Protein AF-A0AAD0M3Y2-F1 (afdb_monomer)

Nearest PDB structures (foldseek):
  1ukf-assembly1_A  TM=8.387E-01  e=1.387E-11  Pseudomonas savastanoi pv. phaseolicola
  5vba-assembly2_B  TM=2.315E-01  e=1.868E-01  Tequatrovirus T4
  6hgc-assembly1_A  TM=4.584E-01  e=2.111E+00  Drosophila melanogaster
  5vba-assembly1_A  TM=2.134E-01  e=3.328E-01  Tequatrovirus T4
  5a3f-assembly1_C  TM=1.878E-01  e=1.119E+00  Homo sapiens

InterPro domains:
  IPR006473 Peptidase C58, YopT-type domain [PF03543] (132-188)
  IPR006473 Peptidase C58, YopT-type domain [TIGR01586] (46-205)
  IPR038765 Papain-like cysteine peptidase superfamily [SSF54001] (32-216)

Foldseek 3Di:
DDDDDDDDDDPPPPDPPDLDDDDDDPVVFKDFDWAALQVLLVVADDDRDQQLLLQLQLLLDVLPDPDDQNVSVVVCSDNVNSNVSVVVSVVLVVQPVVDDPPQPQVSSQVSNVVSVKHWDFWDKDFCVVCVPVRLLVQLVQQLPAQWKKWKWQQFPVRPIGIKIWGHHNQKIWIQGNHTGIIIDGSDSVTSSVVVVSVNVVVCVVTNRRMMIIITMDD

Radius of gyration: 18.14 Å; Cα contacts (8 Å, |Δi|>4): 360; chains: 1; bounding box: 45×57×50 Å

Organism: NCBI:txid629260

Structure (mmCIF, N/CA/C/O backbone):
data_AF-A0AAD0M3Y2-F1
#
_entry.id   AF-A0AAD0M3Y2-F1
#
loop_
_atom_site.group_PDB
_atom_site.id
_atom_site.type_symbol
_atom_site.label_atom_id
_atom_site.label_alt_id
_atom_site.label_comp_id
_atom_site.label_asym_id
_atom_site.label_entity_id
_atom_site.label_seq_id
_atom_site.pdbx_PDB_ins_code
_atom_site.Cartn_x
_atom_site.Cartn_y
_atom_site.Cartn_z
_atom_site.occupancy
_atom_site.B_iso_or_equiv
_atom_site.auth_seq_id
_atom_site.auth_comp_id
_atom_site.auth_asym_id
_atom_site.auth_atom_id
_atom_site.pdbx_PDB_model_num
ATOM 1 N N . MET A 1 1 ? 23.904 -41.763 -29.714 1.00 39.91 1 MET A N 1
ATOM 2 C CA . MET A 1 1 ? 22.996 -41.916 -28.557 1.00 39.91 1 MET A CA 1
ATOM 3 C C . MET A 1 1 ? 22.297 -40.585 -28.329 1.00 39.91 1 MET A C 1
ATOM 5 O O . MET A 1 1 ? 22.978 -39.604 -28.073 1.00 39.91 1 MET A O 1
ATOM 9 N N . ARG A 1 2 ? 20.976 -40.521 -28.539 1.00 32.25 2 ARG A N 1
ATOM 10 C CA . ARG A 1 2 ? 20.143 -39.341 -28.252 1.00 32.25 2 ARG A CA 1
ATOM 11 C C . ARG A 1 2 ? 19.604 -39.490 -26.832 1.00 32.25 2 ARG A C 1
ATOM 13 O O . ARG A 1 2 ? 18.966 -40.499 -26.553 1.00 32.25 2 ARG A O 1
ATOM 20 N N . VAL A 1 3 ? 19.863 -38.513 -25.970 1.00 35.19 3 VAL A N 1
ATOM 21 C CA . VAL A 1 3 ? 19.236 -38.418 -24.647 1.00 35.19 3 VAL A CA 1
ATOM 22 C C . VAL A 1 3 ? 18.136 -37.371 -24.757 1.00 35.19 3 VAL A C 1
ATOM 24 O O . VAL A 1 3 ? 18.405 -36.186 -24.939 1.00 35.19 3 VAL A O 1
ATOM 27 N N . SER A 1 4 ? 16.894 -37.842 -24.740 1.00 31.53 4 SER A N 1
ATOM 28 C CA . SER A 1 4 ? 15.698 -37.010 -24.685 1.00 31.53 4 SER A CA 1
ATOM 29 C C . SER A 1 4 ? 15.506 -36.535 -23.246 1.00 31.53 4 SER A C 1
ATOM 31 O O . SER A 1 4 ? 15.144 -37.333 -22.387 1.00 31.53 4 SER A O 1
ATOM 33 N N . ASN A 1 5 ? 15.739 -35.249 -22.976 1.00 34.16 5 ASN A N 1
ATOM 34 C CA . ASN A 1 5 ? 15.287 -34.621 -21.736 1.00 34.16 5 ASN A CA 1
ATOM 35 C C . ASN A 1 5 ? 13.813 -34.238 -21.903 1.00 34.16 5 ASN A C 1
ATOM 37 O O . ASN A 1 5 ? 13.480 -33.214 -22.495 1.00 34.16 5 ASN A O 1
ATOM 41 N N . THR A 1 6 ? 12.926 -35.090 -21.401 1.00 37.28 6 THR A N 1
ATOM 42 C CA . THR A 1 6 ? 11.523 -34.754 -21.149 1.00 37.28 6 THR A CA 1
ATOM 43 C C . THR A 1 6 ? 11.455 -33.680 -20.064 1.00 37.28 6 THR A C 1
ATOM 45 O O . THR A 1 6 ? 11.782 -33.936 -18.907 1.00 37.28 6 THR A O 1
ATOM 48 N N . LEU A 1 7 ? 11.039 -32.475 -20.457 1.00 34.59 7 LEU A N 1
ATOM 49 C CA . LEU A 1 7 ? 10.633 -31.401 -19.554 1.00 34.59 7 LEU A CA 1
ATOM 50 C C . LEU A 1 7 ? 9.433 -31.880 -18.726 1.00 34.59 7 LEU A C 1
ATOM 52 O O . LEU A 1 7 ? 8.399 -32.251 -19.279 1.00 34.59 7 LEU A O 1
ATOM 56 N N . GLN A 1 8 ? 9.585 -31.889 -17.403 1.00 34.34 8 GLN A N 1
ATOM 57 C CA . GLN A 1 8 ? 8.464 -32.039 -16.480 1.00 34.34 8 GLN A CA 1
ATOM 58 C C . GLN A 1 8 ? 7.567 -30.792 -16.576 1.00 34.34 8 GLN A C 1
ATOM 60 O O . GLN A 1 8 ? 8.096 -29.681 -16.678 1.00 34.34 8 GLN A O 1
ATOM 65 N N . PRO A 1 9 ? 6.232 -30.935 -16.556 1.00 34.00 9 PRO A N 1
ATOM 66 C CA . PRO A 1 9 ? 5.341 -29.786 -16.601 1.00 34.00 9 PRO A CA 1
ATOM 67 C C . PRO A 1 9 ? 5.447 -28.984 -15.299 1.00 34.00 9 PRO A C 1
ATOM 69 O O . PRO A 1 9 ? 5.443 -29.545 -14.202 1.00 34.00 9 PRO A O 1
ATOM 72 N N . ALA A 1 10 ? 5.540 -27.661 -15.437 1.00 33.19 10 ALA A N 1
ATOM 73 C CA . ALA A 1 10 ? 5.434 -26.728 -14.328 1.00 33.19 10 ALA A CA 1
ATOM 74 C C . ALA A 1 10 ? 4.049 -26.871 -13.685 1.00 33.19 10 ALA A C 1
ATOM 76 O O . ALA A 1 10 ? 3.026 -26.755 -14.358 1.00 33.19 10 ALA A O 1
ATOM 77 N N . VAL A 1 11 ? 4.020 -27.140 -12.382 1.00 31.92 11 VAL A N 1
ATOM 78 C CA . VAL A 1 11 ? 2.780 -27.154 -11.611 1.00 31.92 11 VAL A CA 1
ATOM 79 C C . VAL A 1 11 ? 2.357 -25.701 -11.394 1.00 31.92 11 VAL A C 1
ATOM 81 O O . VAL A 1 11 ? 2.892 -25.002 -10.534 1.00 31.92 11 VAL A O 1
ATOM 84 N N . GLU A 1 12 ? 1.416 -25.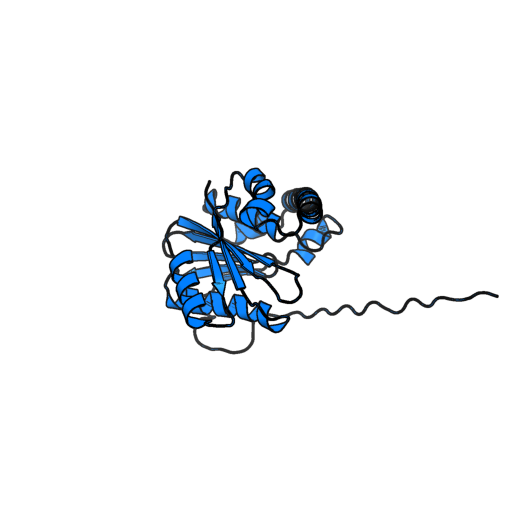224 -12.207 1.00 29.31 12 GLU A N 1
ATOM 85 C CA . GLU A 1 12 ? 0.688 -23.982 -11.950 1.00 29.31 12 GLU A CA 1
ATOM 86 C C . GLU A 1 12 ? -0.212 -24.179 -10.726 1.00 29.31 12 GLU A C 1
ATOM 88 O O . GLU A 1 12 ? -1.327 -24.691 -10.809 1.00 29.31 12 GLU A O 1
ATOM 93 N N . HIS A 1 13 ? 0.269 -23.765 -9.557 1.00 30.67 13 HIS A N 1
ATOM 94 C CA . HIS A 1 13 ? -0.577 -23.622 -8.378 1.00 30.67 13 HIS A CA 1
ATOM 95 C C . HIS A 1 13 ? -1.380 -22.320 -8.468 1.00 30.67 13 HIS A C 1
ATOM 97 O O . HIS A 1 13 ? -1.110 -21.344 -7.766 1.00 30.67 13 HIS A O 1
ATOM 103 N N . THR A 1 14 ? -2.405 -22.312 -9.318 1.00 32.72 14 THR A N 1
ATOM 104 C CA . THR A 1 14 ? -3.482 -21.322 -9.246 1.00 32.72 14 THR A CA 1
ATOM 105 C C . THR A 1 14 ? -4.320 -21.628 -8.007 1.00 32.72 14 THR A C 1
ATOM 107 O O . THR A 1 14 ? -5.258 -22.416 -8.050 1.00 32.72 14 THR A O 1
ATOM 110 N N . THR A 1 15 ? -3.974 -21.024 -6.871 1.00 32.97 15 THR A N 1
ATOM 111 C CA . THR A 1 15 ? -4.907 -20.895 -5.743 1.00 32.97 15 THR A CA 1
ATOM 112 C C . THR A 1 15 ? -5.546 -19.520 -5.821 1.00 32.97 15 THR A C 1
ATOM 114 O O . THR A 1 15 ? -4.991 -18.519 -5.369 1.00 32.97 15 THR A O 1
ATOM 117 N N . GLN A 1 16 ? -6.715 -19.490 -6.459 1.00 33.84 16 GLN A N 1
ATOM 118 C CA . GLN A 1 16 ? -7.698 -18.425 -6.328 1.00 33.84 16 GLN A CA 1
ATOM 119 C C . GLN A 1 16 ? -8.198 -18.471 -4.876 1.00 33.84 16 GLN A C 1
ATOM 121 O O . GLN A 1 16 ? -9.051 -19.282 -4.529 1.00 33.84 16 GLN A O 1
ATOM 126 N N . ALA A 1 17 ? -7.607 -17.664 -3.999 1.00 31.06 17 ALA A N 1
ATOM 127 C CA . ALA A 1 17 ? -8.225 -17.357 -2.719 1.00 31.06 17 ALA A CA 1
ATOM 128 C C . ALA A 1 17 ? -9.190 -16.200 -2.977 1.00 31.06 17 ALA A C 1
ATOM 130 O O . ALA A 1 17 ? -8.805 -15.035 -2.971 1.00 31.06 17 ALA A O 1
ATOM 131 N N . THR A 1 18 ? -10.440 -16.528 -3.292 1.00 34.62 18 THR A N 1
ATOM 132 C CA . THR A 1 18 ? -11.533 -15.578 -3.107 1.00 34.62 18 THR A CA 1
ATOM 133 C C . THR A 1 18 ? -11.582 -15.277 -1.612 1.00 34.62 18 THR A C 1
ATOM 135 O O . THR A 1 18 ? -11.723 -16.203 -0.813 1.00 34.62 18 THR A O 1
ATOM 138 N N . ILE A 1 19 ? -11.440 -14.009 -1.223 1.00 43.22 19 ILE A N 1
ATOM 139 C CA . ILE A 1 19 ? -11.813 -13.567 0.122 1.00 43.22 19 ILE A CA 1
ATOM 140 C C . ILE A 1 19 ? -13.323 -13.807 0.223 1.00 43.22 19 ILE A C 1
ATOM 142 O O . ILE A 1 19 ? -14.134 -13.060 -0.313 1.00 43.22 19 ILE A O 1
ATOM 146 N N . GLY A 1 20 ? -13.702 -14.957 0.772 1.00 36.16 20 GLY A N 1
ATOM 147 C CA . GLY A 1 20 ? -15.075 -15.436 0.714 1.00 36.16 20 GLY A CA 1
ATOM 148 C C . GLY A 1 20 ? -15.225 -16.781 1.400 1.00 36.16 20 GLY A C 1
ATOM 149 O O . GLY A 1 20 ? -15.320 -17.810 0.737 1.00 36.16 20 GLY A O 1
ATOM 150 N N . GLY A 1 21 ? -15.262 -16.774 2.732 1.00 32.72 21 GLY A N 1
ATOM 151 C CA . GLY A 1 21 ? -15.586 -17.974 3.495 1.00 32.72 21 GLY A CA 1
ATOM 152 C C . GLY A 1 21 ? -15.478 -17.807 5.005 1.00 32.72 21 GLY A C 1
ATOM 153 O O . GLY A 1 21 ? -14.469 -18.188 5.580 1.00 32.72 21 GLY A O 1
ATOM 154 N N . CYS A 1 22 ? -16.574 -17.333 5.609 1.00 29.50 22 CYS A N 1
ATOM 155 C CA . CYS A 1 22 ? -16.944 -17.445 7.030 1.00 29.50 22 CYS A CA 1
ATOM 156 C C . CYS A 1 22 ? -16.382 -16.408 8.026 1.00 29.50 22 CYS A C 1
ATOM 158 O O . CYS A 1 22 ? -15.459 -16.697 8.779 1.00 29.50 22 CYS A O 1
ATOM 160 N N . SER A 1 23 ? -17.079 -15.269 8.148 1.00 33.28 23 SER A N 1
ATOM 161 C CA . SER A 1 23 ? -17.668 -14.787 9.417 1.00 33.28 23 SER A CA 1
ATOM 162 C C . SER A 1 23 ? -18.681 -13.664 9.142 1.00 33.28 23 SER A C 1
ATOM 164 O O . SER A 1 23 ? -18.378 -12.644 8.534 1.00 33.28 23 SER A O 1
ATOM 166 N N . SER A 1 24 ? -19.936 -13.883 9.531 1.00 42.53 24 SER A N 1
ATOM 167 C CA . SER A 1 24 ? -21.007 -12.879 9.538 1.00 42.53 24 SER A CA 1
ATOM 168 C C . SER A 1 24 ? -20.702 -11.836 10.623 1.00 42.53 24 SER A C 1
ATOM 170 O O . SER A 1 24 ? -20.707 -12.207 11.790 1.00 42.53 24 SER A O 1
ATOM 172 N N . SER A 1 25 ? -20.409 -10.566 10.306 1.00 36.66 25 SER A N 1
ATOM 173 C CA . SER A 1 25 ? -21.437 -9.506 10.390 1.00 36.66 25 SER A CA 1
ATOM 174 C C . SER A 1 25 ? -21.086 -8.146 9.738 1.00 36.66 25 SER A C 1
ATOM 176 O O . SER A 1 25 ? -21.899 -7.226 9.812 1.00 36.66 25 SER A O 1
ATOM 178 N N . THR A 1 26 ? -19.954 -7.984 9.047 1.00 45.47 26 THR A N 1
ATOM 179 C CA . THR A 1 26 ? -19.510 -6.674 8.486 1.00 45.47 26 THR A CA 1
ATOM 180 C C . THR A 1 26 ? -19.146 -6.693 6.999 1.00 45.47 26 THR A C 1
ATOM 182 O O . THR A 1 26 ? -19.137 -5.634 6.363 1.00 45.47 26 THR A O 1
ATOM 185 N N . ALA A 1 27 ? -19.008 -7.876 6.391 1.00 45.22 27 ALA A N 1
ATOM 186 C CA . ALA A 1 27 ? -18.694 -8.052 4.967 1.00 45.22 27 ALA A CA 1
ATOM 187 C C . ALA A 1 27 ? -19.694 -7.387 3.989 1.00 45.22 27 ALA A C 1
ATOM 189 O O . ALA A 1 27 ? -19.358 -7.132 2.839 1.00 45.22 27 ALA A O 1
ATOM 190 N N . SER A 1 28 ? -20.912 -7.036 4.427 1.00 45.03 28 SER A N 1
ATOM 191 C CA . SER A 1 28 ? -21.911 -6.356 3.578 1.00 45.03 28 SER A CA 1
ATOM 192 C C . SER A 1 28 ? -21.640 -4.863 3.325 1.00 45.03 28 SER A C 1
ATOM 194 O O . SER A 1 28 ? -22.385 -4.232 2.575 1.00 45.03 28 SER A O 1
ATOM 196 N N . ARG A 1 29 ? -20.610 -4.269 3.950 1.00 59.03 29 ARG A N 1
ATOM 197 C CA . ARG A 1 29 ? -20.331 -2.818 3.878 1.00 59.03 29 ARG A CA 1
ATOM 198 C C . ARG A 1 29 ? -18.975 -2.453 3.277 1.00 59.03 29 ARG A C 1
ATOM 200 O O . ARG A 1 29 ? -18.703 -1.262 3.119 1.00 59.03 29 ARG A O 1
ATOM 207 N N . ILE A 1 30 ? -18.141 -3.435 2.944 1.00 76.12 30 ILE A N 1
ATOM 208 C CA . ILE A 1 30 ? -16.841 -3.196 2.316 1.00 76.12 30 ILE A CA 1
ATOM 209 C C . ILE A 1 30 ? -17.062 -3.111 0.810 1.00 76.12 30 ILE A C 1
ATOM 211 O O . ILE A 1 30 ? -17.517 -4.060 0.177 1.00 76.12 30 ILE A O 1
ATOM 215 N N . LYS A 1 31 ? -16.762 -1.949 0.229 1.00 81.62 31 LYS A N 1
ATOM 216 C CA . LYS A 1 31 ? -16.711 -1.817 -1.227 1.00 81.62 31 LYS A CA 1
ATOM 217 C C . LYS A 1 31 ? -15.335 -2.276 -1.689 1.00 81.62 31 LYS A C 1
ATOM 219 O O . LYS A 1 31 ? -14.355 -1.627 -1.336 1.00 81.62 31 LYS A O 1
ATOM 224 N N . GLU A 1 32 ? -15.283 -3.342 -2.476 1.00 91.00 32 GLU A N 1
ATOM 225 C CA . GLU A 1 32 ? -14.060 -3.861 -3.093 1.00 91.00 32 GLU A CA 1
ATOM 226 C C . GLU A 1 32 ? -14.086 -3.609 -4.603 1.00 91.00 32 GLU A C 1
ATOM 228 O O . GLU A 1 32 ? -15.072 -3.915 -5.276 1.00 91.00 32 GLU A O 1
ATOM 233 N N . ILE A 1 33 ? -13.001 -3.046 -5.135 1.00 95.19 33 ILE A N 1
ATOM 234 C CA . ILE A 1 33 ? -12.745 -2.942 -6.570 1.00 95.19 33 ILE A CA 1
ATOM 235 C C . ILE A 1 33 ? -11.510 -3.791 -6.888 1.00 95.19 33 ILE A C 1
ATOM 237 O O . ILE A 1 33 ? -10.405 -3.405 -6.495 1.00 95.19 33 ILE A O 1
ATOM 241 N N . PRO A 1 34 ? -11.668 -4.919 -7.604 1.00 96.19 34 PRO A N 1
ATOM 242 C CA . PRO A 1 34 ? -10.612 -5.913 -7.728 1.00 96.19 34 PRO A CA 1
ATOM 243 C C . PRO A 1 34 ? -9.443 -5.418 -8.580 1.00 96.19 34 PRO A C 1
ATOM 245 O O . PRO A 1 34 ? -9.634 -4.788 -9.622 1.00 96.19 34 PRO A O 1
ATOM 248 N N . PHE A 1 35 ? -8.224 -5.763 -8.189 1.00 96.44 35 PHE A N 1
ATOM 249 C CA . PHE A 1 35 ? -7.011 -5.546 -8.977 1.00 96.44 35 PHE A CA 1
ATOM 250 C C . PHE A 1 35 ? -5.963 -6.582 -8.577 1.00 96.44 35 PHE A C 1
ATOM 252 O O . PHE A 1 35 ? -5.721 -6.792 -7.394 1.00 96.44 35 PHE A O 1
ATOM 259 N N . LYS A 1 36 ? -5.321 -7.216 -9.561 1.00 96.75 36 LYS A N 1
ATOM 260 C CA . LYS A 1 36 ? -4.315 -8.254 -9.325 1.00 96.75 36 LYS A CA 1
ATOM 261 C C . LYS A 1 36 ? -3.065 -7.954 -10.134 1.00 96.75 36 LYS A C 1
ATOM 263 O O . LYS A 1 36 ? -3.017 -8.207 -11.334 1.00 96.75 36 LYS A O 1
ATOM 268 N N . GLN A 1 37 ? -2.040 -7.430 -9.463 1.00 96.94 37 GLN A N 1
ATOM 269 C CA . GLN A 1 37 ? -0.818 -6.925 -10.096 1.00 96.94 37 GLN A CA 1
ATOM 270 C C . GLN A 1 37 ? -0.167 -7.921 -11.058 1.00 96.94 37 GLN A C 1
ATOM 272 O O . GLN A 1 37 ? 0.315 -7.507 -12.103 1.00 96.94 37 GLN A O 1
ATOM 277 N N . ALA A 1 38 ? -0.172 -9.218 -10.738 1.00 95.88 38 ALA A N 1
ATOM 278 C CA . ALA A 1 38 ? 0.427 -10.235 -11.596 1.00 95.88 38 ALA A CA 1
ATOM 279 C C . ALA A 1 38 ? -0.276 -10.317 -12.960 1.00 95.88 38 ALA A C 1
ATOM 281 O O . ALA A 1 38 ? 0.389 -10.392 -13.989 1.00 95.88 38 ALA A O 1
ATOM 282 N N . ASP A 1 39 ? -1.609 -10.252 -12.964 1.00 96.25 39 ASP A N 1
ATOM 283 C CA . ASP A 1 39 ? -2.412 -10.339 -14.184 1.00 96.25 39 ASP A CA 1
ATOM 284 C C . ASP A 1 39 ? -2.281 -9.046 -15.003 1.00 96.25 39 ASP A C 1
ATOM 286 O O . ASP A 1 39 ? -2.181 -9.083 -16.228 1.00 96.25 39 ASP A O 1
ATOM 290 N N . GLU A 1 40 ? -2.230 -7.895 -14.328 1.00 96.88 40 GLU A N 1
ATOM 291 C CA . GLU A 1 40 ? -2.118 -6.597 -14.995 1.00 96.88 40 GLU A CA 1
ATOM 292 C C . GLU A 1 40 ? -0.716 -6.357 -15.574 1.00 96.88 40 GLU A C 1
ATOM 294 O O . GLU A 1 40 ? -0.586 -5.945 -16.726 1.00 96.88 40 GLU A O 1
ATOM 299 N N . LEU A 1 41 ? 0.347 -6.664 -14.825 1.00 96.31 41 LEU A N 1
ATOM 300 C CA . LEU A 1 41 ? 1.730 -6.477 -15.281 1.00 96.31 41 LEU A CA 1
ATOM 301 C C . LEU A 1 41 ? 2.104 -7.433 -16.422 1.00 96.31 41 LEU A C 1
ATOM 303 O O . LEU A 1 41 ? 2.840 -7.031 -17.325 1.00 96.31 41 LEU A O 1
ATOM 307 N N . ALA A 1 42 ? 1.522 -8.639 -16.465 1.00 95.06 42 ALA A N 1
ATOM 308 C CA . ALA A 1 42 ? 1.707 -9.586 -17.569 1.00 95.06 42 ALA A CA 1
ATOM 309 C C . ALA A 1 42 ? 1.274 -9.022 -18.940 1.00 95.06 42 ALA A C 1
ATOM 311 O O . ALA A 1 42 ? 1.674 -9.530 -19.986 1.00 95.06 42 ALA A O 1
ATOM 312 N N . ARG A 1 43 ? 0.476 -7.946 -18.964 1.00 93.94 43 ARG A N 1
ATOM 313 C CA . ARG A 1 43 ? 0.046 -7.262 -20.197 1.00 93.94 43 ARG A CA 1
ATOM 314 C C . ARG A 1 43 ? 1.135 -6.368 -20.802 1.00 93.94 43 ARG A C 1
ATOM 316 O O . ARG A 1 43 ? 0.993 -5.929 -21.950 1.00 93.94 43 ARG A O 1
ATOM 323 N N . VAL A 1 44 ? 2.178 -6.044 -20.035 1.00 94.75 44 VAL A N 1
ATOM 324 C CA . VAL A 1 44 ? 3.222 -5.077 -20.415 1.00 94.75 44 VAL A CA 1
ATOM 325 C C . VAL A 1 44 ? 4.653 -5.594 -20.242 1.00 94.75 44 VAL A C 1
ATOM 327 O O . VAL A 1 44 ? 5.571 -4.952 -20.741 1.00 94.75 44 VAL A O 1
ATOM 330 N N . GLY A 1 45 ? 4.865 -6.749 -19.604 1.00 88.06 45 GLY A N 1
ATOM 331 C CA . GLY A 1 45 ? 6.183 -7.378 -19.511 1.00 88.06 45 GLY A CA 1
ATOM 332 C C . GLY A 1 45 ? 6.212 -8.611 -18.606 1.00 88.06 45 GLY A C 1
ATOM 333 O O . GLY A 1 45 ? 5.177 -9.093 -18.157 1.00 88.06 45 GLY A O 1
ATOM 334 N N . ASP A 1 46 ? 7.418 -9.096 -18.306 1.00 86.62 46 ASP A N 1
ATOM 335 C CA . ASP A 1 46 ? 7.636 -10.326 -17.522 1.00 86.62 46 ASP A CA 1
ATOM 336 C C . ASP A 1 46 ? 7.597 -10.115 -15.998 1.00 86.62 46 ASP A C 1
ATOM 338 O O . ASP A 1 46 ? 7.809 -11.047 -15.214 1.00 86.62 46 ASP A O 1
ATOM 342 N N . GLN A 1 47 ? 7.354 -8.884 -15.546 1.00 87.12 47 GLN A N 1
ATOM 343 C CA . GLN A 1 47 ? 7.280 -8.591 -14.122 1.00 87.12 47 GLN A CA 1
ATOM 344 C C . GLN A 1 47 ? 6.020 -9.184 -13.501 1.00 87.12 47 GLN A C 1
ATOM 346 O O . GLN A 1 47 ? 4.908 -8.968 -13.966 1.00 87.12 47 GLN A O 1
ATOM 351 N N . ARG A 1 48 ? 6.207 -9.906 -12.393 1.00 84.44 48 ARG A N 1
ATOM 352 C CA . ARG A 1 48 ? 5.115 -10.585 -11.680 1.00 84.44 48 ARG A CA 1
ATOM 353 C C . ARG A 1 48 ? 4.622 -9.831 -10.446 1.00 84.44 48 ARG A C 1
ATOM 355 O O . ARG A 1 48 ? 3.562 -10.162 -9.927 1.00 84.44 48 ARG A O 1
ATOM 362 N N . ALA A 1 49 ? 5.384 -8.846 -9.967 1.00 92.88 49 ALA A N 1
ATOM 363 C CA . ALA A 1 49 ? 5.037 -8.047 -8.796 1.00 92.88 49 ALA A CA 1
ATOM 364 C C . ALA A 1 49 ? 5.743 -6.683 -8.809 1.00 92.88 49 ALA A C 1
ATOM 366 O O . ALA A 1 49 ? 6.929 -6.591 -9.134 1.00 92.88 49 ALA A O 1
ATOM 367 N N . ALA A 1 50 ? 5.011 -5.649 -8.398 1.00 97.25 50 ALA A N 1
ATOM 368 C CA . ALA A 1 50 ? 5.461 -4.269 -8.261 1.00 97.25 50 ALA A CA 1
ATOM 369 C C . ALA A 1 50 ? 4.806 -3.558 -7.063 1.00 97.25 50 ALA A C 1
ATOM 371 O O . ALA A 1 50 ? 4.420 -2.393 -7.159 1.00 97.25 50 ALA A O 1
ATOM 372 N N . CYS A 1 51 ? 4.639 -4.255 -5.932 1.00 97.75 51 CYS A N 1
ATOM 373 C CA . CYS A 1 51 ? 3.825 -3.775 -4.810 1.00 97.75 51 CYS A CA 1
ATOM 374 C C . CYS A 1 51 ? 4.243 -2.389 -4.285 1.00 97.75 51 CYS A C 1
ATOM 376 O O . CYS A 1 51 ? 3.384 -1.540 -4.059 1.00 97.75 51 CYS A O 1
ATOM 378 N N . VAL A 1 52 ? 5.544 -2.107 -4.175 1.00 98.19 52 VAL A N 1
ATOM 379 C CA . VAL A 1 52 ? 6.062 -0.803 -3.714 1.00 98.19 52 VAL A CA 1
ATOM 380 C C . VAL A 1 52 ? 5.735 0.325 -4.699 1.00 98.19 52 VAL A C 1
ATOM 382 O O . VAL A 1 52 ? 5.320 1.409 -4.300 1.00 98.19 52 VAL A O 1
ATOM 385 N N . VAL A 1 53 ? 5.880 0.081 -6.002 1.00 98.38 53 VAL A N 1
ATOM 386 C CA . VAL A 1 53 ? 5.616 1.099 -7.031 1.00 98.38 53 VAL A CA 1
ATOM 387 C C . VAL A 1 53 ? 4.114 1.330 -7.199 1.00 98.38 53 VAL A C 1
ATOM 389 O O . VAL A 1 53 ? 3.670 2.473 -7.272 1.00 98.38 53 VAL A O 1
ATOM 392 N N . LEU A 1 54 ? 3.317 0.258 -7.207 1.00 98.50 54 LEU A N 1
ATOM 393 C CA . LEU A 1 54 ? 1.860 0.335 -7.318 1.00 98.50 54 LEU A CA 1
ATOM 394 C C . LEU A 1 54 ? 1.231 1.038 -6.111 1.00 98.50 54 LEU A C 1
ATOM 396 O O . LEU A 1 54 ? 0.304 1.824 -6.288 1.00 98.50 54 LEU A O 1
ATOM 400 N N . THR A 1 55 ? 1.741 0.802 -4.899 1.00 98.44 55 THR A N 1
ATOM 401 C CA . THR A 1 55 ? 1.280 1.520 -3.699 1.00 98.44 55 THR A CA 1
ATOM 402 C C . THR A 1 55 ? 1.632 3.003 -3.746 1.00 98.44 55 THR A C 1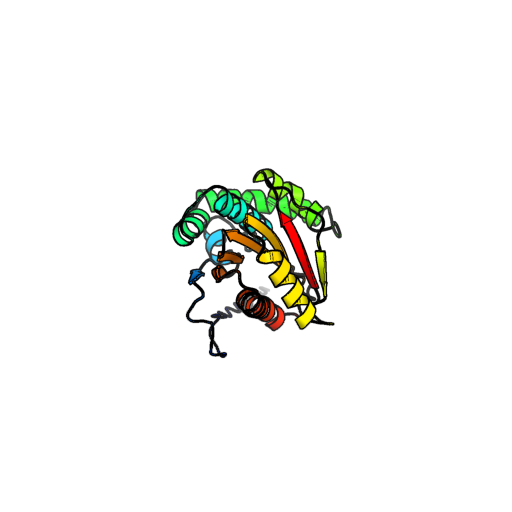
ATOM 404 O O . THR A 1 55 ? 0.773 3.825 -3.429 1.00 98.44 55 THR A O 1
ATOM 407 N N . ALA A 1 56 ? 2.836 3.370 -4.201 1.00 98.44 56 ALA A N 1
ATOM 40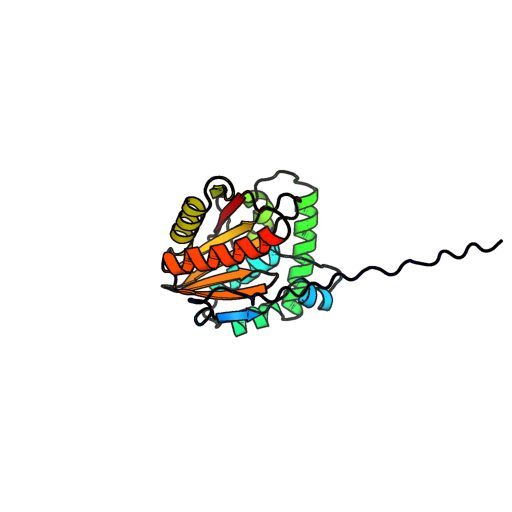8 C CA . ALA A 1 56 ? 3.216 4.771 -4.391 1.00 98.44 56 ALA A CA 1
ATOM 409 C C . ALA A 1 56 ? 2.334 5.473 -5.442 1.00 98.44 56 ALA A C 1
ATOM 411 O O . ALA A 1 56 ? 1.799 6.549 -5.176 1.00 98.44 56 ALA A O 1
ATOM 412 N N . ALA A 1 57 ? 2.114 4.834 -6.595 1.00 97.94 57 ALA A N 1
ATOM 413 C CA . ALA A 1 57 ? 1.251 5.348 -7.658 1.00 97.94 57 ALA A CA 1
ATOM 414 C C . ALA A 1 57 ? -0.207 5.518 -7.202 1.00 97.94 57 ALA A C 1
ATOM 416 O O . ALA A 1 57 ? -0.839 6.540 -7.474 1.00 97.94 57 ALA A O 1
ATOM 417 N N . TRP A 1 58 ? -0.744 4.539 -6.469 1.00 98.19 58 TRP A N 1
ATOM 418 C CA . TRP A 1 58 ? -2.095 4.633 -5.925 1.00 98.19 58 TRP A CA 1
ATOM 419 C C . TRP A 1 58 ? -2.215 5.748 -4.876 1.00 98.19 58 TRP A C 1
ATOM 421 O O . TRP A 1 58 ? -3.190 6.501 -4.900 1.00 98.19 58 TRP A O 1
ATOM 431 N N . LEU A 1 59 ? -1.219 5.898 -3.992 1.00 97.88 59 LEU A N 1
ATOM 432 C CA . LEU A 1 59 ? -1.191 6.957 -2.978 1.00 97.88 59 LEU A CA 1
ATOM 433 C C . LEU A 1 59 ? -1.153 8.353 -3.594 1.00 97.88 59 LEU A C 1
ATOM 435 O O . LEU A 1 59 ? -1.876 9.241 -3.148 1.00 97.88 59 LEU A O 1
ATOM 439 N N . ASP A 1 60 ? -0.341 8.551 -4.627 1.00 96.19 60 ASP A N 1
ATOM 440 C CA . ASP A 1 60 ? -0.335 9.800 -5.384 1.00 96.19 60 ASP A CA 1
ATOM 441 C C . ASP A 1 60 ? -1.724 10.095 -5.963 1.00 96.19 60 ASP A C 1
ATOM 443 O O . ASP A 1 60 ? -2.281 11.183 -5.790 1.00 96.19 60 ASP A O 1
ATOM 447 N N . ARG A 1 61 ? -2.355 9.075 -6.555 1.00 95.19 61 ARG A N 1
ATOM 448 C CA . ARG A 1 61 ? -3.668 9.215 -7.177 1.00 95.19 61 ARG A CA 1
ATOM 449 C C . ARG A 1 61 ? -4.772 9.555 -6.176 1.00 95.19 61 ARG A C 1
ATOM 451 O O . ARG A 1 61 ? -5.547 10.478 -6.423 1.00 95.19 61 ARG A O 1
ATOM 458 N N . VAL A 1 62 ? -4.879 8.804 -5.078 1.00 95.62 62 VAL A N 1
ATOM 459 C CA . VAL A 1 62 ? -5.959 8.970 -4.088 1.00 95.62 62 VAL A CA 1
ATOM 460 C C . VAL A 1 62 ? -5.869 10.312 -3.362 1.00 95.62 62 VAL A C 1
ATOM 462 O O . VAL A 1 62 ? -6.901 10.875 -3.008 1.00 95.62 62 VAL A O 1
ATOM 465 N N . ARG A 1 63 ? -4.657 10.860 -3.201 1.00 92.31 63 ARG A N 1
ATOM 466 C CA . ARG A 1 63 ? -4.430 12.150 -2.536 1.00 92.31 63 ARG A CA 1
ATOM 467 C C . ARG A 1 63 ? -4.729 13.350 -3.429 1.00 92.31 63 ARG A C 1
ATOM 469 O O . ARG A 1 63 ? -5.258 14.344 -2.939 1.00 92.31 63 ARG A O 1
ATOM 476 N N . HIS A 1 64 ? -4.394 13.278 -4.716 1.00 87.38 64 HIS A N 1
ATOM 477 C CA . HIS A 1 64 ? -4.513 14.422 -5.629 1.00 87.38 64 HIS A CA 1
ATOM 478 C C . HIS A 1 64 ? -5.821 14.453 -6.424 1.00 87.38 64 HIS A C 1
ATOM 480 O O . HIS A 1 64 ? -6.181 15.492 -6.981 1.00 87.38 64 HIS A O 1
ATOM 486 N N . HIS A 1 65 ? -6.556 13.340 -6.481 1.00 86.25 65 HIS A N 1
ATOM 487 C CA . HIS A 1 65 ? -7.773 13.248 -7.277 1.00 86.25 65 HIS A CA 1
ATOM 488 C C . HIS A 1 65 ? -8.945 12.709 -6.461 1.00 86.25 65 HIS A C 1
ATOM 490 O O . HIS A 1 65 ? -8.966 11.549 -6.050 1.00 86.25 65 HIS A O 1
ATOM 496 N N . SER A 1 66 ? -9.996 13.524 -6.335 1.00 82.00 66 SER A N 1
ATOM 497 C CA . SER A 1 66 ? -11.290 13.132 -5.758 1.00 82.00 66 SER A CA 1
ATOM 498 C C . SER A 1 66 ? -12.101 12.248 -6.718 1.00 82.00 66 SER A C 1
ATOM 500 O O . SER A 1 66 ? -13.230 12.562 -7.086 1.00 82.00 66 SER A O 1
ATOM 502 N N . GLN A 1 67 ? -11.500 11.153 -7.178 1.00 87.75 67 GLN A N 1
ATOM 503 C CA . GLN A 1 67 ? -12.121 10.174 -8.066 1.00 87.75 67 GLN A CA 1
ATOM 504 C C . GLN A 1 67 ? -12.743 9.016 -7.271 1.00 87.75 67 GLN A C 1
ATOM 5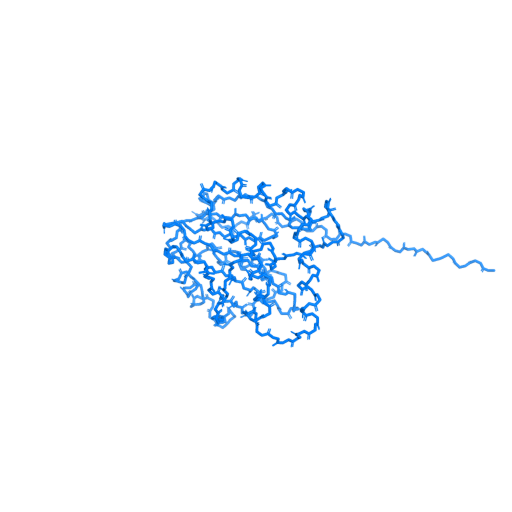06 O O . GLN A 1 67 ? -12.318 8.740 -6.147 1.00 87.75 67 GLN A O 1
ATOM 511 N N . PRO A 1 68 ? -13.751 8.315 -7.814 1.00 91.88 68 PRO A N 1
ATOM 512 C CA . PRO A 1 68 ? -14.213 7.057 -7.234 1.00 91.88 68 PRO A CA 1
ATOM 513 C C . PRO A 1 68 ? -13.134 5.962 -7.351 1.00 91.88 68 PRO A C 1
ATOM 515 O O . PRO A 1 68 ? -12.213 6.070 -8.163 1.00 91.88 68 PRO A O 1
ATOM 518 N N . ALA A 1 69 ? -13.264 4.903 -6.547 1.00 93.12 69 ALA A N 1
ATOM 519 C CA . ALA A 1 69 ? -12.323 3.778 -6.516 1.00 93.12 69 ALA A CA 1
ATOM 520 C C . ALA A 1 69 ? -12.198 3.093 -7.888 1.00 93.12 69 ALA A C 1
ATOM 522 O O . ALA A 1 69 ? -11.097 2.778 -8.321 1.00 93.12 69 ALA A O 1
ATOM 523 N N . GLU A 1 70 ? -13.309 2.964 -8.617 1.00 95.06 70 GLU A N 1
ATOM 524 C CA . GLU A 1 70 ? -13.359 2.448 -9.988 1.00 95.06 70 GLU A CA 1
ATOM 525 C C . GLU A 1 70 ? -12.416 3.210 -10.919 1.00 95.06 70 GLU A C 1
ATOM 527 O O . GLU A 1 70 ? -11.549 2.615 -11.544 1.00 95.06 70 GLU A O 1
ATOM 532 N N . ALA A 1 71 ? -12.518 4.540 -10.944 1.00 95.62 71 ALA A N 1
ATOM 533 C CA . ALA A 1 71 ? -11.695 5.370 -11.817 1.00 95.62 71 ALA A CA 1
ATOM 534 C C . ALA A 1 71 ? -10.209 5.345 -11.422 1.00 95.62 71 ALA A C 1
ATOM 536 O O . ALA A 1 71 ? -9.341 5.456 -12.290 1.00 95.62 71 ALA A O 1
ATOM 537 N N . ARG A 1 72 ? -9.898 5.187 -10.126 1.00 96.06 72 ARG A N 1
ATOM 538 C CA . ARG A 1 72 ? -8.516 4.965 -9.677 1.00 96.06 72 ARG A CA 1
ATOM 539 C C . ARG A 1 72 ? -7.986 3.628 -10.170 1.00 96.06 72 ARG A C 1
ATOM 541 O O . ARG A 1 72 ? -6.923 3.604 -10.778 1.00 96.06 72 ARG A O 1
ATOM 548 N N . ILE A 1 73 ? -8.716 2.541 -9.943 1.00 97.44 73 ILE A N 1
ATOM 549 C CA . ILE A 1 73 ? -8.290 1.209 -10.374 1.00 97.44 73 ILE A CA 1
ATOM 550 C C . ILE A 1 73 ? -8.197 1.125 -11.902 1.00 97.44 73 ILE A C 1
ATOM 552 O O . ILE A 1 73 ? -7.210 0.605 -12.411 1.00 97.44 73 ILE A O 1
ATOM 556 N N . ASP A 1 74 ? -9.133 1.705 -12.649 1.00 96.94 74 ASP A N 1
ATOM 557 C CA . ASP A 1 74 ? -9.060 1.746 -14.113 1.00 96.94 74 ASP A CA 1
ATOM 558 C C . ASP A 1 74 ? -7.821 2.504 -14.600 1.00 96.94 74 ASP A C 1
ATOM 560 O O . ASP A 1 74 ? -7.124 2.034 -15.500 1.00 96.94 74 ASP A O 1
ATOM 564 N N . HIS A 1 75 ? -7.465 3.613 -13.944 1.00 96.31 75 HIS A N 1
ATOM 565 C CA . HIS A 1 75 ? -6.207 4.305 -14.217 1.00 96.31 75 HIS A CA 1
ATOM 566 C C . HIS A 1 75 ? -4.980 3.420 -13.941 1.00 96.31 75 HIS A C 1
ATOM 568 O O . HIS A 1 75 ? -4.034 3.429 -14.729 1.00 96.31 75 HIS A O 1
ATOM 574 N N . MET A 1 76 ? -5.000 2.628 -12.865 1.00 97.12 76 MET A N 1
ATOM 575 C CA . MET A 1 76 ? -3.933 1.669 -12.547 1.00 97.12 76 MET A CA 1
ATOM 576 C C . MET A 1 76 ? -3.837 0.528 -13.576 1.00 97.12 76 MET A C 1
ATOM 578 O O . MET A 1 76 ? -2.757 -0.020 -13.769 1.00 97.12 76 MET A O 1
ATOM 582 N N . ARG A 1 77 ? -4.935 0.193 -14.270 1.00 97.31 77 ARG A N 1
ATOM 583 C CA . ARG A 1 77 ? -4.989 -0.806 -15.359 1.00 97.31 77 ARG A CA 1
ATOM 584 C C . ARG A 1 77 ? -4.603 -0.251 -16.729 1.00 97.31 77 ARG A C 1
ATOM 586 O O . ARG A 1 77 ? -4.489 -1.016 -17.694 1.00 97.31 77 ARG A O 1
ATOM 593 N N . HIS A 1 78 ? -4.476 1.069 -16.870 1.00 97.31 78 HIS A N 1
ATOM 594 C CA . HIS A 1 78 ? -4.103 1.669 -18.145 1.00 97.31 78 HIS A CA 1
ATOM 595 C C . HIS A 1 78 ? -2.703 1.215 -18.554 1.00 97.31 78 HIS A C 1
ATOM 597 O O . HIS A 1 78 ? -1.762 1.267 -17.766 1.00 97.31 78 HIS A O 1
ATOM 603 N N . ARG A 1 79 ? -2.554 0.830 -19.827 1.00 96.44 79 ARG A N 1
ATOM 604 C CA . ARG A 1 79 ? -1.295 0.301 -20.365 1.00 96.44 79 ARG A CA 1
ATOM 605 C C . ARG A 1 79 ? -0.106 1.232 -20.105 1.00 96.44 79 ARG A C 1
ATOM 607 O O . ARG A 1 79 ? 0.914 0.764 -19.624 1.00 96.44 79 ARG A O 1
ATOM 614 N N . ALA A 1 80 ? -0.265 2.532 -20.356 1.00 97.00 80 ALA A N 1
ATOM 615 C CA . ALA A 1 80 ? 0.795 3.514 -20.124 1.00 97.00 80 ALA A CA 1
ATOM 616 C C . ALA A 1 80 ? 1.199 3.608 -18.640 1.00 97.00 80 ALA A C 1
ATOM 618 O O . ALA A 1 80 ? 2.380 3.744 -18.334 1.00 97.00 80 ALA A O 1
ATOM 619 N N . THR A 1 81 ? 0.237 3.493 -17.716 1.00 96.44 81 THR A N 1
ATOM 620 C CA . THR A 1 81 ? 0.512 3.433 -16.273 1.00 96.44 81 THR A CA 1
ATOM 621 C C . THR A 1 81 ? 1.301 2.171 -15.933 1.00 96.44 81 THR A C 1
ATOM 623 O O . THR A 1 81 ? 2.308 2.243 -15.238 1.00 96.44 81 THR A O 1
ATOM 626 N N . LEU A 1 82 ? 0.880 1.019 -16.461 1.00 97.50 82 LEU A N 1
ATOM 627 C CA . LEU A 1 82 ? 1.537 -0.266 -16.224 1.00 97.50 82 LEU A CA 1
ATOM 628 C C . LEU A 1 82 ? 2.964 -0.307 -16.790 1.00 97.50 82 LEU A C 1
ATOM 630 O O . LEU A 1 82 ? 3.859 -0.818 -16.125 1.00 97.50 82 LEU A O 1
ATOM 634 N N . GLU A 1 83 ? 3.200 0.260 -17.976 1.00 96.94 83 GLU A N 1
ATOM 635 C CA . GLU A 1 83 ? 4.540 0.376 -18.573 1.00 96.94 83 GLU A CA 1
ATOM 636 C C . GLU A 1 83 ? 5.470 1.227 -17.690 1.00 96.94 83 GLU A C 1
ATOM 638 O O . GLU A 1 83 ? 6.588 0.805 -17.393 1.00 96.94 83 GLU A O 1
ATOM 643 N N . GLN A 1 84 ? 4.988 2.366 -17.176 1.00 96.44 84 GLN A N 1
ATOM 644 C CA . GLN A 1 84 ? 5.750 3.197 -16.233 1.00 96.44 84 GLN A CA 1
ATOM 645 C C . GLN A 1 84 ? 6.014 2.482 -14.903 1.00 96.44 84 GLN A C 1
ATOM 647 O O . GLN A 1 84 ? 7.108 2.583 -14.347 1.00 96.44 84 GLN A O 1
ATOM 652 N N . VAL A 1 85 ? 5.023 1.752 -14.381 1.00 97.19 85 VAL A N 1
ATOM 653 C CA . VAL A 1 85 ? 5.182 0.940 -13.169 1.00 97.19 85 VAL A CA 1
ATOM 654 C C . VAL A 1 85 ? 6.250 -0.129 -13.384 1.00 97.19 85 VAL A C 1
ATOM 656 O O . VAL A 1 85 ? 7.111 -0.289 -12.524 1.00 97.19 85 VAL A O 1
ATOM 659 N N . ALA A 1 86 ? 6.231 -0.827 -14.523 1.00 96.12 86 ALA A N 1
ATOM 660 C CA . ALA A 1 86 ? 7.202 -1.870 -14.834 1.00 96.12 86 ALA A CA 1
ATOM 661 C C . ALA A 1 86 ? 8.633 -1.313 -14.923 1.00 96.12 86 ALA A C 1
ATOM 663 O O . ALA A 1 86 ? 9.561 -1.874 -14.333 1.00 96.12 86 ALA A O 1
ATOM 664 N N . GLU A 1 87 ? 8.818 -0.171 -15.588 1.00 95.31 87 GLU A N 1
ATOM 665 C CA . GLU A 1 87 ? 10.112 0.514 -15.657 1.00 95.31 87 GLU A CA 1
ATOM 666 C C . GLU A 1 87 ? 10.621 0.900 -14.258 1.00 95.31 87 GLU A C 1
ATOM 668 O O . GLU A 1 87 ? 11.731 0.533 -13.859 1.00 95.31 87 GLU A O 1
ATOM 673 N N . ARG A 1 88 ? 9.783 1.572 -13.460 1.00 96.44 88 ARG A N 1
ATOM 674 C CA . ARG A 1 88 ? 10.133 1.991 -12.092 1.00 96.44 88 ARG A CA 1
ATOM 675 C C . ARG A 1 88 ? 10.393 0.808 -11.169 1.00 96.44 88 ARG A C 1
ATOM 677 O O . ARG A 1 88 ? 11.285 0.872 -10.326 1.00 96.44 88 ARG A O 1
ATOM 684 N N . GLN A 1 89 ? 9.667 -0.290 -11.343 1.00 96.44 89 GLN A N 1
ATOM 685 C CA . GLN A 1 89 ? 9.873 -1.504 -10.566 1.00 96.44 89 GLN A CA 1
ATOM 686 C C . GLN A 1 89 ? 11.228 -2.142 -10.874 1.00 96.44 89 GLN A C 1
ATOM 688 O O . GLN A 1 89 ? 11.873 -2.642 -9.955 1.00 96.44 89 GLN A O 1
ATOM 693 N N . GLN A 1 90 ? 11.718 -2.073 -12.116 1.00 94.50 90 GLN A N 1
ATOM 694 C CA . GLN A 1 90 ? 13.072 -2.535 -12.424 1.00 94.50 90 GLN A CA 1
ATOM 695 C C . GLN A 1 90 ? 14.123 -1.697 -11.680 1.00 94.50 90 GLN A C 1
ATOM 697 O O . GLN A 1 90 ? 15.052 -2.250 -11.087 1.00 94.50 90 GLN A O 1
ATOM 702 N N . THR A 1 91 ? 13.947 -0.373 -11.657 1.00 95.00 91 THR A N 1
ATOM 703 C CA . THR A 1 91 ? 14.807 0.547 -10.897 1.00 95.00 91 THR A CA 1
ATOM 704 C C . THR A 1 91 ? 14.766 0.248 -9.399 1.00 95.00 91 THR A C 1
ATOM 706 O O . THR A 1 91 ? 15.820 0.124 -8.772 1.00 95.00 91 THR A O 1
ATOM 709 N N . TYR A 1 92 ? 13.572 0.050 -8.834 1.00 96.25 92 TYR A N 1
ATOM 710 C CA . TYR A 1 92 ? 13.396 -0.338 -7.435 1.00 96.25 92 TYR A CA 1
ATOM 711 C C . TYR A 1 92 ? 14.107 -1.660 -7.114 1.00 96.25 92 TYR A C 1
ATOM 713 O O . TYR A 1 92 ? 14.869 -1.726 -6.154 1.00 96.25 92 TYR A O 1
ATOM 721 N N . ARG A 1 93 ? 13.934 -2.702 -7.938 1.00 94.62 93 ARG A N 1
ATOM 722 C CA . ARG A 1 93 ? 14.572 -4.011 -7.713 1.00 94.62 93 ARG A CA 1
ATOM 723 C C . ARG A 1 93 ? 16.091 -3.935 -7.772 1.00 94.62 93 ARG A C 1
ATOM 725 O O . ARG A 1 93 ? 16.764 -4.537 -6.939 1.00 94.62 93 ARG A O 1
ATOM 732 N N . ASN A 1 94 ? 16.638 -3.159 -8.706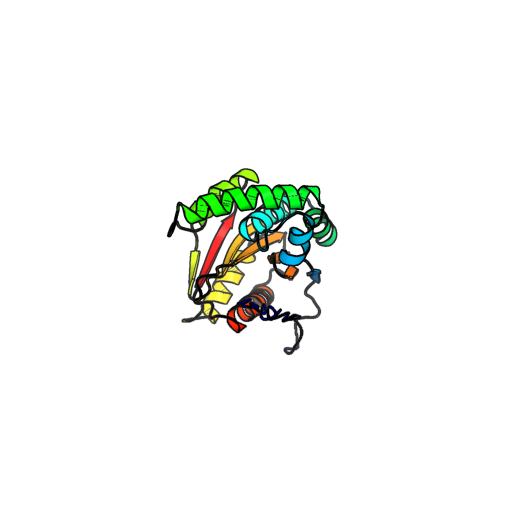 1.00 94.38 94 ASN A N 1
ATOM 733 C CA . ASN A 1 94 ? 18.076 -2.911 -8.760 1.00 94.38 94 ASN A CA 1
ATOM 734 C C . ASN A 1 94 ? 18.563 -2.186 -7.494 1.00 94.38 94 ASN A C 1
ATOM 736 O O . ASN A 1 94 ? 19.627 -2.513 -6.971 1.00 94.38 94 ASN A O 1
ATOM 740 N N . HIS A 1 95 ? 17.796 -1.222 -6.978 1.00 95.00 95 HIS A N 1
ATOM 741 C CA . HIS A 1 95 ? 18.126 -0.539 -5.729 1.00 95.00 95 HIS A CA 1
ATOM 742 C C . HIS A 1 95 ? 18.086 -1.496 -4.526 1.00 95.00 95 HIS A C 1
ATOM 744 O O . HIS A 1 95 ? 19.040 -1.536 -3.753 1.00 95.00 95 HIS A O 1
ATOM 750 N N . GLU A 1 96 ? 17.039 -2.311 -4.414 1.00 95.12 96 GLU A N 1
ATOM 751 C CA . GLU A 1 96 ? 16.831 -3.278 -3.331 1.00 95.12 96 GLU A CA 1
ATOM 752 C C . GLU A 1 96 ? 17.944 -4.325 -3.242 1.00 95.12 96 GLU A C 1
ATOM 754 O O . GLU A 1 96 ? 18.502 -4.539 -2.167 1.00 95.12 96 GLU A O 1
ATOM 759 N N . ILE A 1 97 ? 18.341 -4.915 -4.373 1.00 94.38 97 ILE A N 1
ATOM 760 C CA . ILE A 1 97 ? 19.414 -5.923 -4.419 1.00 94.38 97 ILE A CA 1
ATOM 761 C C . ILE A 1 97 ? 20.751 -5.350 -3.921 1.00 94.38 97 ILE A C 1
ATOM 763 O O . ILE A 1 97 ? 21.532 -6.059 -3.288 1.00 94.38 97 ILE A O 1
ATOM 767 N N . ASN A 1 98 ? 21.008 -4.066 -4.177 1.00 93.88 98 ASN A N 1
ATOM 768 C CA . ASN A 1 98 ? 22.246 -3.397 -3.777 1.00 93.88 98 ASN A CA 1
ATOM 769 C C . ASN A 1 98 ? 22.203 -2.812 -2.356 1.00 93.88 98 ASN A C 1
ATOM 771 O O . ASN A 1 98 ? 23.231 -2.351 -1.864 1.00 93.88 98 ASN A O 1
ATOM 775 N N . ASN A 1 99 ? 21.042 -2.814 -1.695 1.00 94.00 99 ASN A N 1
ATOM 776 C CA . ASN A 1 99 ? 20.846 -2.219 -0.370 1.00 94.00 99 ASN A CA 1
ATOM 777 C C . ASN A 1 99 ? 20.148 -3.208 0.583 1.00 94.00 99 ASN A C 1
ATOM 779 O O . ASN A 1 99 ? 19.076 -2.915 1.124 1.00 94.00 99 ASN A O 1
ATOM 783 N N . PRO A 1 100 ? 20.728 -4.406 0.800 1.00 88.69 100 PRO A N 1
ATOM 784 C CA . PRO A 1 100 ? 20.140 -5.376 1.709 1.00 88.69 100 PRO A CA 1
ATOM 785 C C . PRO A 1 100 ? 20.145 -4.823 3.140 1.00 88.69 100 PRO A C 1
ATOM 787 O O . PRO A 1 100 ? 21.139 -4.256 3.590 1.00 88.69 100 PRO A O 1
ATOM 790 N N . ARG A 1 101 ? 19.061 -5.072 3.888 1.00 88.75 101 ARG A N 1
ATOM 791 C CA . ARG A 1 101 ? 18.867 -4.655 5.298 1.00 88.75 101 ARG A CA 1
ATOM 792 C C . ARG A 1 101 ? 18.658 -3.154 5.518 1.00 88.75 101 ARG A C 1
ATOM 794 O O . ARG A 1 101 ? 18.645 -2.708 6.663 1.00 88.75 101 ARG A O 1
ATOM 801 N N . THR A 1 102 ? 18.479 -2.380 4.457 1.00 94.81 102 THR A N 1
ATOM 802 C CA . THR A 1 102 ? 18.077 -0.981 4.582 1.00 94.81 102 THR A CA 1
ATOM 803 C C . THR A 1 102 ? 16.643 -0.895 5.125 1.00 94.81 102 THR A C 1
ATOM 805 O O . THR A 1 102 ? 15.775 -1.612 4.623 1.00 94.81 102 THR A O 1
ATOM 808 N N . PRO A 1 103 ? 16.369 -0.035 6.127 1.00 96.69 103 PRO A N 1
ATOM 809 C CA . PRO A 1 103 ? 15.010 0.211 6.612 1.00 96.69 103 PRO A CA 1
ATOM 810 C C . PRO A 1 103 ? 14.049 0.586 5.479 1.00 96.69 103 PRO A C 1
ATOM 812 O O . PRO A 1 103 ? 14.444 1.294 4.547 1.00 96.69 103 PRO A O 1
ATOM 815 N N . TYR A 1 104 ? 12.790 0.141 5.548 1.00 97.62 104 TYR A N 1
ATOM 816 C CA . TYR A 1 104 ? 11.834 0.300 4.444 1.00 97.62 104 TYR A CA 1
ATOM 817 C C . TYR A 1 104 ? 11.592 1.759 4.058 1.00 97.62 104 TYR A C 1
ATOM 819 O O . TYR A 1 104 ? 11.469 2.061 2.875 1.00 97.62 104 TYR A O 1
ATOM 827 N N . GLU A 1 105 ? 11.582 2.688 5.014 1.00 96.50 105 GLU A N 1
ATOM 828 C CA . GLU A 1 105 ? 11.401 4.113 4.734 1.00 96.50 105 GLU A CA 1
ATOM 829 C C . GLU A 1 105 ? 12.545 4.701 3.906 1.00 96.50 105 GLU A C 1
ATOM 831 O O . GLU A 1 105 ? 12.319 5.614 3.114 1.00 96.50 105 GLU A O 1
ATOM 836 N N . ILE A 1 106 ? 13.756 4.153 4.038 1.00 97.50 106 ILE A N 1
ATOM 837 C CA . ILE A 1 106 ? 14.920 4.544 3.241 1.00 97.50 106 ILE A CA 1
ATOM 838 C C . ILE A 1 106 ? 14.897 3.797 1.906 1.00 97.50 106 ILE A C 1
ATOM 840 O O . ILE A 1 106 ? 15.068 4.419 0.859 1.00 97.50 106 ILE A O 1
ATOM 844 N N . LEU A 1 107 ? 14.632 2.489 1.937 1.00 97.81 107 LEU A N 1
ATOM 845 C CA . LEU A 1 107 ? 14.616 1.617 0.763 1.00 97.81 107 LEU A CA 1
ATOM 846 C C . LEU A 1 107 ? 13.550 2.041 -0.261 1.00 97.81 107 LEU A C 1
ATOM 848 O O . LEU A 1 107 ? 13.800 2.046 -1.463 1.00 97.81 107 LEU A O 1
ATOM 852 N N . PHE A 1 108 ? 12.360 2.420 0.204 1.00 98.00 108 PHE A N 1
ATOM 853 C CA . PHE A 1 108 ? 11.246 2.824 -0.658 1.00 98.00 108 PHE A CA 1
ATOM 854 C C . PHE A 1 108 ? 11.323 4.308 -1.052 1.00 98.00 108 PHE A C 1
ATOM 856 O O . PHE A 1 108 ? 10.676 4.726 -2.012 1.00 98.00 108 PHE A O 1
ATOM 863 N N . SER A 1 109 ? 12.118 5.120 -0.344 1.00 97.50 109 SER A N 1
ATOM 864 C CA . SER A 1 109 ? 12.190 6.576 -0.536 1.00 97.50 109 SER A CA 1
ATOM 865 C C . SER A 1 109 ? 12.454 7.021 -1.981 1.00 97.50 109 SER A C 1
ATOM 867 O O . SER A 1 109 ? 11.801 7.972 -2.415 1.00 97.50 109 SER A O 1
ATOM 869 N N . PRO A 1 110 ? 13.368 6.405 -2.763 1.00 97.56 110 PRO A N 1
ATOM 870 C CA . PRO A 1 110 ? 13.544 6.772 -4.169 1.00 97.56 110 PRO A CA 1
ATOM 871 C C . PRO A 1 110 ? 12.244 6.636 -4.974 1.00 97.56 110 PRO A C 1
ATOM 873 O O . PRO A 1 110 ? 11.797 7.617 -5.558 1.00 97.56 110 PRO A O 1
ATOM 876 N N . THR A 1 111 ? 11.580 5.478 -4.894 1.00 98.00 111 THR A N 1
ATOM 877 C CA . THR A 1 111 ? 10.313 5.215 -5.592 1.00 98.00 111 THR A CA 1
ATOM 878 C C . THR A 1 111 ? 9.230 6.217 -5.204 1.00 98.00 111 THR A C 1
ATOM 880 O O . THR A 1 111 ? 8.530 6.739 -6.064 1.00 98.00 111 THR A O 1
ATOM 883 N N . PHE A 1 112 ? 9.087 6.514 -3.911 1.00 98.00 112 PHE A N 1
ATOM 884 C CA . PHE A 1 112 ? 8.055 7.436 -3.428 1.00 98.00 112 PHE A CA 1
ATOM 885 C C . PHE A 1 112 ? 8.329 8.885 -3.849 1.00 98.00 112 PHE A C 1
ATOM 887 O O . PHE A 1 112 ? 7.392 9.612 -4.185 1.00 98.00 112 PHE A O 1
ATOM 894 N N . ARG A 1 113 ? 9.599 9.301 -3.923 1.00 97.31 113 ARG A N 1
ATOM 895 C CA . ARG A 1 113 ? 9.973 10.634 -4.420 1.00 97.31 113 ARG A CA 1
ATOM 896 C C . ARG A 1 113 ? 9.588 10.848 -5.880 1.00 97.31 113 ARG A C 1
ATOM 898 O O . ARG A 1 113 ? 9.177 11.956 -6.215 1.00 97.31 113 ARG A O 1
ATOM 905 N N . ASP A 1 114 ? 9.618 9.805 -6.708 1.00 95.81 114 ASP A N 1
ATOM 906 C CA . ASP A 1 114 ? 9.171 9.883 -8.107 1.00 95.81 114 ASP A CA 1
ATOM 907 C C . ASP A 1 114 ? 7.656 10.136 -8.252 1.00 95.81 114 ASP A C 1
ATOM 909 O O . ASP A 1 114 ? 7.167 10.374 -9.360 1.00 95.81 114 ASP A O 1
ATOM 913 N N . TYR A 1 115 ? 6.913 10.059 -7.146 1.00 95.81 115 TYR A N 1
ATOM 914 C CA . TYR A 1 115 ? 5.493 10.395 -7.023 1.00 95.81 115 TYR A CA 1
ATOM 915 C C . TYR A 1 115 ? 5.263 11.620 -6.121 1.00 95.81 115 TYR A C 1
ATOM 917 O O . TYR A 1 115 ? 4.157 11.854 -5.651 1.00 95.81 115 TYR A O 1
ATOM 925 N N . SER A 1 116 ? 6.303 12.417 -5.846 1.00 95.88 116 SER A N 1
ATOM 926 C CA . SER A 1 116 ? 6.236 13.557 -4.914 1.00 95.88 116 SER A CA 1
ATOM 927 C C . SER A 1 116 ? 5.760 13.171 -3.504 1.00 95.88 116 SER A C 1
ATOM 929 O O . SER A 1 116 ? 5.132 13.968 -2.808 1.00 95.88 116 SER A O 1
ATOM 931 N N . LEU A 1 117 ? 6.064 11.944 -3.071 1.00 97.12 117 LEU A N 1
ATOM 932 C CA . LEU A 1 117 ? 5.747 11.426 -1.743 1.00 97.12 117 LEU A CA 1
ATOM 933 C C . LEU A 1 117 ? 7.016 11.289 -0.894 1.00 97.12 117 LEU A C 1
ATOM 935 O O . LEU A 1 117 ? 8.109 10.996 -1.385 1.00 97.12 117 LEU A O 1
ATOM 939 N N . ARG A 1 118 ? 6.865 11.475 0.416 1.00 97.75 118 ARG A N 1
ATOM 940 C CA . ARG A 1 118 ? 7.925 11.336 1.419 1.00 97.75 118 ARG A CA 1
ATOM 941 C C . ARG A 1 118 ? 7.485 10.366 2.503 1.00 97.75 118 ARG A C 1
ATOM 943 O O . ARG A 1 118 ? 6.439 10.564 3.119 1.00 97.75 118 ARG A O 1
ATOM 950 N N . LEU A 1 119 ? 8.305 9.352 2.750 1.00 97.94 119 LEU A N 1
ATOM 951 C CA . LEU A 1 119 ? 8.115 8.405 3.844 1.00 97.94 119 LEU A CA 1
ATOM 952 C C . LEU A 1 119 ? 8.768 8.931 5.122 1.00 97.94 119 LEU A C 1
ATOM 954 O O . LEU A 1 119 ? 9.804 9.594 5.079 1.00 97.94 119 LEU A O 1
ATOM 958 N N . SER A 1 120 ? 8.137 8.647 6.255 1.00 97.12 120 SER A N 1
ATOM 959 C CA . SER A 1 120 ? 8.689 8.873 7.594 1.00 97.12 120 SER A CA 1
ATOM 960 C C . SER A 1 120 ? 9.085 7.542 8.234 1.00 97.12 120 SER A C 1
ATOM 962 O O . SER A 1 120 ? 8.666 6.486 7.762 1.00 97.12 120 SER A O 1
ATOM 964 N N . ASN A 1 121 ? 9.859 7.609 9.321 1.00 96.19 121 ASN A N 1
ATOM 965 C CA . ASN A 1 121 ? 10.301 6.434 10.075 1.00 96.19 121 ASN A CA 1
ATOM 966 C C . ASN A 1 121 ? 9.140 5.485 10.385 1.00 96.19 121 ASN A C 1
ATOM 968 O O . ASN A 1 121 ? 8.068 5.923 10.821 1.00 96.19 121 ASN A O 1
ATOM 972 N N . ALA A 1 122 ? 9.385 4.193 10.178 1.00 95.56 122 ALA A N 1
ATOM 973 C CA . ALA A 1 122 ? 8.396 3.163 10.425 1.00 95.56 122 ALA A CA 1
ATOM 974 C C . ALA A 1 122 ? 8.077 3.031 11.921 1.00 95.56 122 ALA A C 1
ATOM 976 O O . ALA A 1 122 ? 8.964 3.059 12.778 1.00 95.56 122 ALA A O 1
ATOM 977 N N . ARG A 1 123 ? 6.798 2.813 12.234 1.00 96.94 123 ARG A N 1
ATOM 978 C CA . ARG A 1 123 ? 6.374 2.197 13.493 1.00 96.94 123 ARG A CA 1
ATOM 979 C C . ARG A 1 123 ? 6.257 0.695 13.265 1.00 96.94 123 ARG A C 1
ATOM 981 O O . ARG A 1 123 ? 5.487 0.277 12.406 1.00 96.94 123 ARG A O 1
ATOM 988 N N . ILE A 1 124 ? 6.994 -0.093 14.037 1.00 97.38 124 ILE A N 1
ATOM 989 C CA . ILE A 1 124 ? 6.964 -1.557 13.964 1.00 97.38 124 ILE A CA 1
ATOM 990 C C . ILE A 1 124 ? 5.959 -2.067 14.994 1.00 97.38 124 ILE A C 1
ATOM 992 O O . ILE A 1 124 ? 6.004 -1.655 16.153 1.00 97.38 124 ILE A O 1
ATOM 996 N N . LEU A 1 125 ? 5.045 -2.928 14.559 1.00 97.19 125 LEU A N 1
ATOM 997 C CA . LEU A 1 125 ? 4.060 -3.590 15.405 1.00 97.19 125 LEU A CA 1
ATOM 998 C C . LEU A 1 125 ? 4.316 -5.094 15.391 1.00 97.19 125 LEU A C 1
ATOM 1000 O O . LEU A 1 125 ? 4.355 -5.687 14.314 1.00 97.19 125 LEU A O 1
ATOM 1004 N N . ASP A 1 126 ? 4.468 -5.684 16.573 1.00 95.56 126 ASP A N 1
ATOM 1005 C CA . ASP A 1 126 ? 4.530 -7.135 16.759 1.00 95.56 126 ASP A CA 1
ATOM 1006 C C . ASP A 1 126 ? 3.110 -7.706 16.700 1.00 95.56 126 ASP A C 1
ATOM 1008 O O . ASP A 1 126 ? 2.250 -7.318 17.487 1.00 95.56 126 ASP A O 1
ATOM 1012 N N . ILE A 1 127 ? 2.863 -8.594 15.739 1.00 95.06 127 ILE A N 1
ATOM 1013 C CA . ILE A 1 127 ? 1.551 -9.212 15.523 1.00 95.06 127 ILE A CA 1
ATOM 1014 C C . ILE A 1 127 ? 1.419 -10.530 16.294 1.00 95.06 127 ILE A C 1
ATOM 1016 O O . ILE A 1 127 ? 0.313 -10.901 16.676 1.00 95.06 127 ILE A O 1
ATOM 1020 N N . MET A 1 128 ? 2.518 -11.255 16.523 1.00 91.19 128 MET A N 1
ATOM 1021 C CA . MET A 1 128 ? 2.465 -12.592 17.129 1.00 91.19 128 MET A CA 1
ATOM 1022 C C . MET A 1 128 ? 2.341 -12.547 18.646 1.00 91.19 128 MET A C 1
ATOM 1024 O O . MET A 1 128 ? 1.689 -13.418 19.221 1.00 91.19 128 MET A O 1
ATOM 1028 N N . SER A 1 129 ? 2.990 -11.577 19.293 1.00 92.31 129 SER A N 1
ATOM 1029 C CA . SER A 1 129 ? 2.983 -11.491 20.755 1.00 92.31 129 SER A CA 1
ATOM 1030 C C . SER A 1 129 ? 1.685 -10.893 21.299 1.00 92.31 129 SER A C 1
ATOM 1032 O O . SER A 1 129 ? 1.242 -11.301 22.371 1.00 92.31 129 SER A O 1
ATOM 1034 N N . ASP A 1 130 ? 1.083 -9.936 20.582 1.00 91.62 130 ASP A N 1
ATOM 1035 C CA . ASP A 1 130 ? -0.132 -9.229 21.011 1.00 91.62 130 ASP A CA 1
ATOM 1036 C C . ASP A 1 130 ? -0.920 -8.667 19.806 1.00 91.62 130 ASP A C 1
ATOM 1038 O O . ASP A 1 130 ? -0.870 -7.477 19.479 1.00 91.62 130 ASP A O 1
ATOM 1042 N N . GLU A 1 131 ? -1.655 -9.545 19.111 1.00 94.69 131 GLU A N 1
ATOM 1043 C CA . GLU A 1 131 ? -2.468 -9.174 17.940 1.00 94.69 131 GLU A CA 1
ATOM 1044 C C . GLU A 1 131 ? -3.522 -8.105 18.282 1.00 94.69 131 GLU A C 1
ATOM 1046 O O . GLU A 1 131 ? -3.791 -7.215 17.472 1.00 94.69 131 GLU A O 1
ATOM 1051 N N . GLU A 1 132 ? -4.121 -8.159 19.476 1.00 95.19 132 GLU A N 1
ATOM 1052 C CA . GLU A 1 132 ? -5.171 -7.224 19.892 1.00 95.19 132 GLU A CA 1
ATOM 1053 C C . GLU A 1 132 ? -4.614 -5.803 20.047 1.00 95.19 132 GLU A C 1
ATOM 1055 O O . GLU A 1 132 ? -5.139 -4.861 19.438 1.00 95.19 132 GLU A O 1
ATOM 1060 N N . GLN A 1 133 ? -3.498 -5.645 20.767 1.00 96.38 133 GLN A N 1
ATOM 1061 C CA . GLN A 1 133 ? -2.811 -4.359 20.883 1.00 96.38 133 GLN A CA 1
ATOM 1062 C C . GLN A 1 133 ? -2.325 -3.848 19.521 1.00 96.38 133 GLN A C 1
ATOM 1064 O O . GLN A 1 133 ? -2.412 -2.642 19.238 1.00 96.38 133 GLN A O 1
ATOM 1069 N N . ALA A 1 134 ? -1.827 -4.740 18.661 1.00 97.00 134 ALA A N 1
ATOM 1070 C CA . ALA A 1 134 ? -1.390 -4.375 17.322 1.00 97.00 134 ALA A CA 1
ATOM 1071 C C . ALA A 1 134 ? -2.552 -3.854 16.466 1.00 97.00 134 ALA A C 1
ATOM 1073 O O . ALA A 1 134 ? -2.422 -2.789 15.856 1.00 97.00 134 ALA A O 1
ATOM 1074 N N . MET A 1 135 ? -3.705 -4.534 16.458 1.00 97.62 135 MET A N 1
ATOM 1075 C CA . MET A 1 135 ? -4.876 -4.090 15.694 1.00 97.62 135 MET A CA 1
ATOM 1076 C C . MET A 1 135 ? -5.410 -2.757 16.214 1.00 97.62 135 MET A C 1
ATOM 1078 O O . MET A 1 135 ? -5.664 -1.855 15.412 1.00 97.62 135 MET A O 1
ATOM 1082 N N . GLY A 1 136 ? -5.473 -2.573 17.536 1.00 97.56 136 GLY A N 1
ATOM 1083 C CA . GLY A 1 136 ? -5.836 -1.284 18.130 1.00 97.56 136 GLY A CA 1
ATOM 1084 C C . GLY A 1 136 ? -4.866 -0.162 17.744 1.00 97.56 136 GLY A C 1
ATOM 1085 O O . GLY A 1 136 ? -5.274 0.968 17.456 1.00 97.56 136 GLY A O 1
ATOM 1086 N N . SER A 1 137 ? -3.568 -0.463 17.659 1.00 97.25 137 SER A N 1
ATOM 1087 C CA . SER A 1 137 ? -2.542 0.492 17.218 1.00 97.25 137 SER A CA 1
ATOM 1088 C C . SER A 1 137 ? -2.671 0.846 15.734 1.00 97.25 137 SER A C 1
ATOM 1090 O O . SER A 1 137 ? -2.549 2.024 15.375 1.00 97.25 137 SER A O 1
ATOM 1092 N N . ILE A 1 138 ? -2.958 -0.139 14.876 1.00 97.69 138 ILE A N 1
ATOM 1093 C CA . ILE A 1 138 ? -3.261 0.070 13.454 1.00 97.69 138 ILE A CA 1
ATOM 1094 C C . ILE A 1 138 ? -4.487 0.967 13.327 1.00 97.69 138 ILE A C 1
ATOM 1096 O O . ILE A 1 138 ? -4.401 2.032 12.720 1.00 97.69 138 ILE A O 1
ATOM 1100 N N . ALA A 1 139 ? -5.608 0.603 13.946 1.00 97.38 139 ALA A N 1
ATOM 1101 C CA . ALA A 1 139 ? -6.851 1.346 13.807 1.00 97.38 139 ALA A CA 1
ATOM 1102 C C . ALA A 1 139 ? -6.734 2.794 14.279 1.00 97.38 139 ALA A C 1
ATOM 1104 O O . ALA A 1 139 ? -7.203 3.701 13.591 1.00 97.38 139 ALA A O 1
ATOM 1105 N N . ASN A 1 140 ? -6.044 3.028 15.398 1.00 96.50 140 ASN A N 1
ATOM 1106 C CA . ASN A 1 140 ? -5.770 4.379 15.877 1.00 96.50 140 ASN A CA 1
ATOM 1107 C C . ASN A 1 140 ? -4.911 5.194 14.911 1.00 96.50 140 ASN A C 1
ATOM 1109 O O . ASN A 1 140 ? -5.147 6.386 14.776 1.00 96.50 140 ASN A O 1
ATOM 1113 N N . THR A 1 141 ? -3.952 4.563 14.235 1.00 96.75 141 THR A N 1
ATOM 1114 C CA . THR A 1 141 ? -3.048 5.244 13.299 1.00 96.75 141 THR A CA 1
ATOM 1115 C C . THR A 1 141 ? -3.735 5.543 11.965 1.00 96.75 141 THR A C 1
ATOM 1117 O O . THR A 1 141 ? -3.599 6.632 11.418 1.00 96.75 141 THR A O 1
ATOM 1120 N N . LEU A 1 142 ? -4.485 4.583 11.420 1.00 97.50 142 LEU A N 1
ATOM 1121 C CA . LEU A 1 142 ? -5.025 4.684 10.062 1.00 97.50 142 LEU A CA 1
ATOM 1122 C C . LEU A 1 142 ? -6.288 5.542 9.964 1.00 97.50 142 LEU A C 1
ATOM 1124 O O . LEU A 1 142 ? -6.599 6.041 8.886 1.00 97.50 142 LEU A O 1
ATOM 1128 N N . ARG A 1 143 ? -7.035 5.705 11.061 1.00 95.69 143 ARG A N 1
ATOM 1129 C CA . ARG A 1 143 ? -8.297 6.460 11.054 1.00 95.69 143 ARG A CA 1
ATOM 1130 C C . ARG A 1 143 ? -8.119 7.976 11.050 1.00 95.69 143 ARG A C 1
ATOM 1132 O O . ARG A 1 143 ? -9.101 8.682 10.828 1.00 95.69 143 ARG A O 1
ATOM 1139 N N . ASP A 1 144 ? -6.909 8.475 11.297 1.00 94.75 144 ASP A N 1
ATOM 1140 C CA . ASP A 1 144 ? -6.644 9.911 11.359 1.00 94.75 144 ASP A CA 1
ATOM 1141 C C . ASP A 1 144 ? -7.047 10.585 10.034 1.00 94.75 144 ASP A C 1
ATOM 1143 O O . ASP A 1 144 ? -6.559 10.178 8.972 1.00 94.75 144 ASP A O 1
ATOM 1147 N N . PRO A 1 145 ? -7.939 11.595 10.047 1.00 93.25 145 PRO A N 1
ATOM 1148 C CA . PRO A 1 145 ? -8.422 12.215 8.819 1.00 93.25 145 PRO A CA 1
ATOM 1149 C C . PRO A 1 145 ? -7.286 12.780 7.963 1.00 93.25 145 PRO A C 1
ATOM 1151 O O . PRO A 1 145 ? -6.397 13.466 8.463 1.00 93.25 145 PRO A O 1
ATOM 1154 N N . ASN A 1 146 ? -7.349 12.537 6.653 1.00 93.19 146 ASN A N 1
ATOM 1155 C CA . ASN A 1 146 ? -6.363 12.968 5.654 1.00 93.19 146 ASN A CA 1
ATOM 1156 C C . ASN A 1 146 ? -4.950 12.394 5.866 1.00 93.19 146 ASN A C 1
ATOM 1158 O O . ASN A 1 146 ? -3.981 12.899 5.293 1.00 93.19 146 ASN A O 1
ATOM 1162 N N . SER A 1 147 ? -4.819 11.326 6.655 1.00 96.12 147 SER A N 1
ATOM 1163 C CA . SER A 1 147 ? -3.563 10.601 6.826 1.00 96.12 147 SER A CA 1
ATOM 1164 C C . SER A 1 147 ? -3.358 9.558 5.725 1.00 96.12 147 SER A C 1
ATOM 1166 O O . SER A 1 147 ? -4.307 9.058 5.116 1.00 96.12 147 SER A O 1
ATOM 1168 N N . SER A 1 148 ? -2.093 9.265 5.425 1.00 98.12 148 SER A N 1
ATOM 1169 C CA . SER A 1 148 ? -1.693 8.287 4.411 1.00 98.12 148 SER A CA 1
ATOM 1170 C C . SER A 1 148 ? -0.570 7.427 4.959 1.00 98.12 148 SER A C 1
ATOM 1172 O O . SER A 1 148 ? 0.365 7.957 5.564 1.00 98.12 148 SER A O 1
ATOM 1174 N N . HIS A 1 149 ? -0.642 6.122 4.730 1.00 98.62 149 HIS A N 1
ATOM 1175 C CA . HIS A 1 149 ? 0.342 5.182 5.251 1.00 98.62 149 HIS A CA 1
ATOM 1176 C C . HIS A 1 149 ? 0.668 4.104 4.223 1.00 98.62 149 HIS A C 1
ATOM 1178 O O . HIS A 1 149 ? -0.173 3.723 3.411 1.00 98.62 149 HIS A O 1
ATOM 1184 N N . VAL A 1 150 ? 1.888 3.588 4.291 1.00 98.69 150 VAL A N 1
ATOM 1185 C CA . VAL A 1 150 ? 2.261 2.301 3.701 1.00 98.69 150 VAL A CA 1
ATOM 1186 C C . VAL A 1 150 ? 2.374 1.305 4.839 1.00 98.69 150 VAL A C 1
ATOM 1188 O O . VAL A 1 150 ? 2.975 1.616 5.866 1.00 98.69 150 VAL A O 1
ATOM 1191 N N . LEU A 1 151 ? 1.800 0.120 4.670 1.00 98.62 151 LEU A N 1
ATOM 1192 C CA . LEU A 1 151 ? 2.000 -0.994 5.585 1.00 98.62 151 LEU A CA 1
ATOM 1193 C C . LEU A 1 151 ? 2.845 -2.037 4.866 1.00 98.62 151 LEU A C 1
ATOM 1195 O O . LEU A 1 151 ? 2.457 -2.528 3.805 1.00 98.62 151 LEU A O 1
ATOM 1199 N N . VAL A 1 152 ? 3.991 -2.372 5.452 1.00 98.38 152 VAL A N 1
ATOM 1200 C CA . VAL A 1 152 ? 4.806 -3.503 5.010 1.00 98.38 152 VAL A CA 1
ATOM 1201 C C . VAL A 1 152 ? 4.457 -4.698 5.873 1.00 98.38 152 VAL A C 1
ATOM 1203 O O . VAL A 1 152 ? 4.730 -4.715 7.072 1.00 98.38 152 VAL A O 1
ATOM 1206 N N . ILE A 1 153 ? 3.833 -5.683 5.241 1.00 97.62 153 ILE A N 1
ATOM 1207 C CA . ILE A 1 153 ? 3.499 -6.980 5.813 1.00 97.62 153 ILE A CA 1
ATOM 1208 C C . ILE A 1 153 ? 4.754 -7.841 5.708 1.00 97.62 153 ILE A C 1
ATOM 1210 O O . ILE A 1 153 ? 5.128 -8.280 4.612 1.00 97.62 153 ILE A O 1
ATOM 1214 N N . VAL A 1 154 ? 5.427 -8.047 6.839 1.00 96.69 154 VAL A N 1
ATOM 1215 C CA . VAL A 1 154 ? 6.648 -8.848 6.898 1.00 96.69 154 VAL A CA 1
ATOM 1216 C C . VAL A 1 154 ? 6.257 -10.304 7.087 1.00 96.69 154 VAL A C 1
ATOM 1218 O O . VAL A 1 154 ? 5.579 -10.637 8.052 1.00 96.69 154 VAL A O 1
ATOM 1221 N N . ARG A 1 155 ? 6.664 -11.178 6.164 1.00 94.62 155 ARG A N 1
ATOM 1222 C CA . ARG A 1 155 ? 6.355 -12.616 6.209 1.00 94.62 155 ARG A CA 1
ATOM 1223 C C . ARG A 1 155 ? 7.602 -13.403 6.598 1.00 94.62 155 ARG A C 1
ATOM 1225 O O . ARG A 1 155 ? 8.702 -13.080 6.155 1.00 94.62 155 ARG A O 1
ATOM 1232 N N . MET A 1 156 ? 7.451 -14.482 7.373 1.00 93.00 156 MET A N 1
ATOM 1233 C CA . MET A 1 156 ? 8.602 -15.289 7.834 1.00 93.00 156 MET A CA 1
ATOM 1234 C C . MET A 1 156 ? 9.441 -15.905 6.702 1.00 93.00 156 MET A C 1
ATOM 1236 O O . MET A 1 156 ? 10.598 -16.255 6.917 1.00 93.00 156 MET A O 1
ATOM 1240 N N . ASN A 1 157 ? 8.883 -16.046 5.498 1.00 91.62 157 ASN A N 1
ATOM 1241 C CA . ASN A 1 157 ? 9.616 -16.532 4.328 1.00 91.62 157 ASN A CA 1
ATOM 1242 C C . ASN A 1 157 ? 10.490 -15.453 3.652 1.00 91.62 157 ASN A C 1
ATOM 1244 O O . ASN A 1 157 ? 11.166 -15.760 2.672 1.00 91.62 157 ASN A O 1
ATOM 1248 N N . GLY A 1 158 ? 10.459 -14.207 4.137 1.00 88.00 158 GLY A N 1
ATOM 1249 C CA . GLY A 1 158 ? 11.209 -13.070 3.597 1.00 88.00 158 GLY A CA 1
ATOM 1250 C C . GLY A 1 158 ? 10.592 -12.411 2.359 1.00 88.00 158 GLY A C 1
ATOM 1251 O O . GLY A 1 158 ? 11.127 -11.417 1.872 1.00 88.00 158 GLY A O 1
ATOM 1252 N N . ASP A 1 159 ? 9.475 -12.928 1.848 1.00 89.38 159 ASP A N 1
ATOM 1253 C CA . ASP A 1 159 ? 8.727 -12.313 0.752 1.00 89.38 159 ASP A CA 1
ATOM 1254 C C . ASP A 1 159 ? 7.813 -11.236 1.347 1.00 89.38 159 ASP A C 1
ATOM 1256 O O . ASP A 1 159 ? 6.686 -11.507 1.737 1.00 89.38 159 ASP A O 1
ATOM 1260 N N . ASN A 1 160 ? 8.288 -10.009 1.518 1.00 94.44 160 ASN A N 1
ATOM 1261 C CA . ASN A 1 160 ? 7.490 -8.962 2.167 1.00 94.44 160 ASN A CA 1
ATOM 1262 C C . ASN A 1 160 ? 6.539 -8.298 1.165 1.00 94.44 160 ASN A C 1
ATOM 1264 O O . ASN A 1 160 ? 6.814 -8.253 -0.033 1.00 94.44 160 ASN A O 1
ATOM 1268 N N . HIS A 1 161 ? 5.398 -7.798 1.639 1.00 96.94 161 HIS A N 1
ATOM 1269 C CA . HIS A 1 161 ? 4.385 -7.191 0.771 1.00 96.94 161 HIS A CA 1
ATOM 1270 C C . HIS A 1 161 ? 3.993 -5.801 1.256 1.00 96.94 161 HIS A C 1
ATOM 1272 O O . HIS A 1 161 ? 3.784 -5.598 2.448 1.00 96.94 161 HIS A O 1
ATOM 1278 N N . ALA A 1 162 ? 3.886 -4.848 0.333 1.00 98.31 162 ALA A N 1
ATOM 1279 C CA . ALA A 1 162 ? 3.476 -3.483 0.633 1.00 98.31 162 ALA A CA 1
ATOM 1280 C C . ALA A 1 162 ? 2.019 -3.259 0.215 1.00 98.31 162 ALA A C 1
ATOM 1282 O O . ALA A 1 162 ? 1.651 -3.517 -0.934 1.00 98.31 162 ALA A O 1
ATOM 1283 N N . ILE A 1 163 ? 1.225 -2.718 1.136 1.00 98.62 163 ILE A N 1
ATOM 1284 C CA . ILE A 1 163 ? -0.113 -2.173 0.879 1.00 98.62 163 ILE A CA 1
ATOM 1285 C C . ILE A 1 163 ? -0.143 -0.698 1.291 1.00 98.62 163 ILE A C 1
ATOM 1287 O O . ILE A 1 163 ? 0.707 -0.240 2.057 1.00 98.62 163 ILE A O 1
ATOM 1291 N N . ALA A 1 164 ? -1.114 0.061 0.797 1.00 98.69 164 ALA A N 1
ATOM 1292 C CA . ALA A 1 164 ? -1.257 1.476 1.120 1.00 98.69 164 ALA A CA 1
ATOM 1293 C C . ALA A 1 164 ? -2.631 1.796 1.689 1.00 98.69 164 ALA A C 1
ATOM 1295 O O . ALA A 1 164 ? -3.617 1.140 1.365 1.00 98.69 164 ALA A O 1
ATOM 1296 N N . THR A 1 165 ? -2.703 2.846 2.502 1.00 98.44 165 THR A N 1
ATOM 1297 C CA . THR A 1 165 ? -3.962 3.361 3.030 1.00 98.44 165 THR A CA 1
ATOM 1298 C C . THR A 1 165 ? -4.035 4.876 2.938 1.00 98.44 165 THR A C 1
ATOM 1300 O O . THR A 1 165 ? -3.021 5.577 3.002 1.00 98.44 165 THR A O 1
ATOM 1303 N N . HIS A 1 166 ? -5.254 5.385 2.786 1.00 97.94 166 HIS A N 1
ATOM 1304 C CA . HIS A 1 166 ? -5.551 6.810 2.835 1.00 97.94 166 HIS A CA 1
ATOM 1305 C C . HIS A 1 166 ? -6.907 7.036 3.503 1.00 97.94 166 HIS A C 1
ATOM 1307 O O . HIS A 1 166 ? -7.909 6.449 3.091 1.00 97.94 166 HIS A O 1
ATOM 1313 N N . CYS A 1 167 ? -6.954 7.879 4.532 1.00 96.75 167 CYS A N 1
ATOM 1314 C CA . CYS A 1 167 ? -8.202 8.231 5.199 1.00 96.75 167 CYS A CA 1
ATOM 1315 C C . CYS A 1 167 ? -8.752 9.544 4.635 1.00 96.75 167 CYS A C 1
ATOM 1317 O O . CYS A 1 167 ? -8.107 10.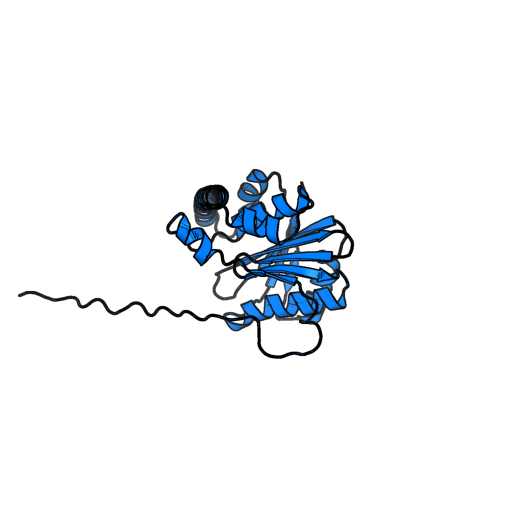584 4.738 1.00 96.75 167 CYS A O 1
ATOM 1319 N N . THR A 1 168 ? -9.963 9.521 4.083 1.00 93.00 168 THR A N 1
ATOM 1320 C CA . THR A 1 168 ? -10.666 10.716 3.601 1.00 93.00 168 THR A CA 1
ATOM 1321 C C . THR A 1 168 ? -11.908 10.945 4.457 1.00 93.00 168 THR A C 1
ATOM 1323 O O . THR A 1 168 ? -12.925 10.263 4.312 1.00 93.00 168 THR A O 1
ATOM 1326 N N . GLY A 1 169 ? -11.838 11.913 5.374 1.00 90.25 169 GLY A N 1
ATOM 1327 C CA . GLY A 1 169 ? -12.918 12.173 6.328 1.00 90.25 169 GLY A CA 1
ATOM 1328 C C . GLY A 1 169 ? -13.164 10.977 7.253 1.00 90.25 169 GLY A C 1
ATOM 1329 O O . GLY A 1 169 ? -12.330 10.671 8.094 1.00 90.25 169 GLY A O 1
ATOM 1330 N N . ASN A 1 170 ? -14.314 10.312 7.108 1.00 92.44 170 ASN A N 1
ATOM 1331 C CA . ASN A 1 170 ? -14.708 9.140 7.902 1.00 92.44 170 ASN A CA 1
ATOM 1332 C C . ASN A 1 170 ? -14.590 7.815 7.130 1.00 92.44 170 ASN A C 1
ATOM 1334 O O . ASN A 1 170 ? -15.210 6.822 7.522 1.00 92.44 170 ASN A O 1
ATOM 1338 N N . LYS A 1 171 ? -13.853 7.801 6.019 1.00 94.81 171 LYS A N 1
ATOM 1339 C CA . LYS A 1 171 ? -13.705 6.646 5.137 1.00 94.81 171 LYS A CA 1
ATOM 1340 C C . LYS A 1 171 ? -12.233 6.291 4.996 1.00 94.81 171 LYS A C 1
ATOM 1342 O O . LYS A 1 171 ? -11.435 7.130 4.585 1.00 94.81 171 LYS A O 1
ATOM 1347 N N . LEU A 1 172 ? -11.891 5.047 5.311 1.00 96.75 172 LEU A N 1
ATOM 1348 C CA . LEU A 1 172 ? -10.564 4.504 5.072 1.00 96.75 172 LEU A CA 1
ATOM 1349 C C . LEU A 1 172 ? -10.560 3.791 3.722 1.00 96.75 172 LEU A C 1
ATOM 1351 O O . LEU A 1 172 ? -11.413 2.943 3.450 1.00 96.75 172 LEU A O 1
ATOM 1355 N N . HIS A 1 173 ? -9.598 4.157 2.888 1.00 97.50 173 HIS A N 1
ATOM 1356 C CA . HIS A 1 173 ? -9.267 3.469 1.654 1.00 97.50 173 HIS A CA 1
ATOM 1357 C C . HIS A 1 173 ? -8.036 2.605 1.900 1.00 97.50 173 HIS A C 1
ATOM 1359 O O . HIS A 1 173 ? -7.059 3.092 2.471 1.00 97.50 173 HIS A O 1
ATOM 1365 N N . VAL A 1 174 ? -8.072 1.353 1.454 1.00 98.12 174 VAL A N 1
ATOM 1366 C CA . VAL A 1 174 ? -6.934 0.431 1.508 1.00 98.12 174 VAL A CA 1
ATOM 1367 C C . VAL A 1 174 ? -6.698 -0.100 0.109 1.00 98.12 174 VAL A C 1
ATOM 1369 O O . VAL A 1 174 ? -7.632 -0.576 -0.524 1.00 98.12 174 VAL A O 1
ATOM 1372 N N . PHE A 1 175 ? -5.466 -0.030 -0.373 1.00 98.56 175 PHE A N 1
ATOM 1373 C CA . PHE A 1 175 ? -5.069 -0.607 -1.644 1.00 98.56 175 PHE A CA 1
ATOM 1374 C C . PHE A 1 175 ? -4.033 -1.696 -1.430 1.00 98.56 175 PHE A C 1
ATOM 1376 O O . PHE A 1 175 ? -2.926 -1.446 -0.947 1.00 98.56 175 PHE A O 1
ATOM 1383 N N . ASP A 1 176 ? -4.408 -2.900 -1.837 1.00 98.12 176 ASP A N 1
ATOM 1384 C CA . ASP A 1 176 ? -3.543 -4.058 -1.898 1.00 98.12 176 ASP A CA 1
ATOM 1385 C C . ASP A 1 176 ? -3.284 -4.412 -3.370 1.00 98.12 176 ASP A C 1
ATOM 1387 O O . ASP A 1 176 ? -4.210 -4.832 -4.062 1.00 98.12 176 ASP A O 1
ATOM 1391 N N . PRO A 1 177 ? -2.040 -4.320 -3.866 1.00 97.62 177 PRO A N 1
ATOM 1392 C CA . PRO A 1 177 ? -1.708 -4.680 -5.243 1.00 97.62 177 PRO A CA 1
ATOM 1393 C C . PRO A 1 177 ? -2.110 -6.105 -5.671 1.00 97.62 177 PRO A C 1
ATOM 1395 O O . PRO A 1 177 ? -2.181 -6.368 -6.869 1.00 97.62 177 PRO A O 1
ATOM 1398 N N . ASN A 1 178 ? -2.351 -7.034 -4.740 1.00 95.69 178 ASN A N 1
ATOM 1399 C CA . ASN A 1 178 ? -2.791 -8.399 -5.050 1.00 95.69 178 ASN A CA 1
ATOM 1400 C C . ASN A 1 178 ? -4.310 -8.578 -5.126 1.00 95.69 178 ASN A C 1
ATOM 1402 O O . ASN A 1 178 ? -4.750 -9.572 -5.707 1.00 95.69 178 ASN A O 1
ATOM 1406 N N . HIS A 1 179 ? -5.085 -7.666 -4.538 1.00 95.50 179 HIS A N 1
ATOM 1407 C CA . HIS A 1 179 ? -6.530 -7.844 -4.376 1.00 95.50 179 HIS A CA 1
ATOM 1408 C C . HIS A 1 179 ? -7.349 -6.631 -4.831 1.00 95.50 179 HIS A C 1
ATOM 1410 O O . HIS A 1 179 ? -8.411 -6.792 -5.422 1.00 95.50 179 HIS A O 1
ATOM 1416 N N . GLY A 1 180 ? -6.827 -5.420 -4.656 1.00 96.88 180 GLY A N 1
ATOM 1417 C CA . GLY A 1 180 ? -7.375 -4.179 -5.179 1.00 96.88 180 GLY A CA 1
ATOM 1418 C C . GLY A 1 180 ? -7.680 -3.146 -4.119 1.00 96.88 180 GLY A C 1
ATOM 1419 O O . GLY A 1 180 ? -6.978 -3.057 -3.113 1.00 96.88 180 GLY A O 1
ATOM 1420 N N . GLU A 1 181 ? -8.657 -2.285 -4.401 1.00 97.62 181 GLU A N 1
ATOM 1421 C CA . GLU A 1 181 ? -9.028 -1.206 -3.490 1.00 97.62 181 GLU A CA 1
ATOM 1422 C C . GLU A 1 181 ? -10.260 -1.581 -2.670 1.00 97.62 181 GLU A C 1
ATOM 1424 O O . GLU A 1 181 ? -11.342 -1.806 -3.211 1.00 97.62 181 GLU A O 1
ATOM 1429 N N . TYR A 1 182 ? -10.099 -1.550 -1.354 1.00 95.50 182 TYR A N 1
ATOM 1430 C CA . TYR A 1 182 ? -11.165 -1.650 -0.376 1.00 95.50 182 TYR A CA 1
ATOM 1431 C C . TYR A 1 182 ? -11.527 -0.268 0.140 1.00 95.50 182 TYR A C 1
ATOM 1433 O O . TYR A 1 182 ? -10.690 0.635 0.260 1.00 95.50 182 TYR A O 1
ATOM 1441 N N . SER A 1 183 ? -12.784 -0.092 0.517 1.00 94.75 183 SER A N 1
ATOM 1442 C CA . SER A 1 183 ? -13.161 1.046 1.335 1.00 94.75 183 SER A CA 1
ATOM 1443 C C . SER A 1 183 ? -14.208 0.703 2.374 1.00 94.75 183 SER A C 1
ATOM 1445 O O . SER A 1 183 ? -15.219 0.069 2.067 1.00 94.75 183 SER A O 1
ATOM 1447 N N . PHE A 1 184 ? -13.996 1.221 3.577 1.00 94.94 184 PHE A N 1
ATOM 1448 C CA . PHE A 1 184 ? -14.873 1.031 4.726 1.00 94.94 184 PHE A CA 1
ATOM 1449 C C . PHE A 1 184 ? -14.811 2.243 5.663 1.00 94.94 184 PHE A C 1
ATOM 1451 O O . PHE A 1 184 ? -14.077 3.207 5.428 1.00 94.94 184 PHE A O 1
ATOM 1458 N N . LYS A 1 185 ? -15.657 2.253 6.693 1.00 95.56 185 LYS A N 1
ATOM 1459 C CA . LYS A 1 185 ? -15.752 3.372 7.634 1.00 95.56 185 LYS A CA 1
ATOM 1460 C C . LYS A 1 185 ? -14.506 3.430 8.525 1.00 95.56 185 LYS A C 1
ATOM 1462 O O . LYS A 1 185 ? -14.065 2.412 9.042 1.00 95.56 185 LYS A O 1
ATOM 1467 N N . ALA A 1 186 ? -13.968 4.629 8.726 1.00 95.75 186 ALA A N 1
ATOM 1468 C CA . ALA A 1 186 ? -12.798 4.900 9.560 1.00 95.75 186 ALA A CA 1
ATOM 1469 C C . ALA A 1 186 ? -13.164 5.010 11.056 1.00 95.75 186 ALA A C 1
ATOM 1471 O O . ALA A 1 186 ? -12.761 5.948 11.741 1.00 95.75 186 ALA A O 1
ATOM 1472 N N . ASP A 1 187 ? -13.979 4.084 11.567 1.00 95.44 187 ASP A N 1
ATOM 1473 C CA . ASP A 1 187 ? -14.164 3.911 13.011 1.00 95.44 187 ASP A CA 1
ATOM 1474 C C . ASP A 1 187 ? -13.323 2.746 13.527 1.00 95.44 187 ASP A C 1
ATOM 1476 O O . ASP A 1 187 ? -12.997 1.833 12.774 1.00 95.44 187 ASP A O 1
ATOM 1480 N N . THR A 1 188 ? -12.953 2.804 14.807 1.00 95.12 188 THR A N 1
ATOM 1481 C CA . THR A 1 188 ? -11.986 1.879 15.409 1.00 95.12 188 THR A CA 1
ATOM 1482 C C . THR A 1 188 ? -12.358 0.419 15.174 1.00 95.12 188 THR A C 1
ATOM 1484 O O . THR A 1 188 ? -11.551 -0.305 14.608 1.00 95.12 188 THR A O 1
ATOM 1487 N N . GLY A 1 189 ? -13.586 0.009 15.510 1.00 95.81 189 GLY A N 1
ATOM 1488 C CA . GLY A 1 189 ? -14.003 -1.390 15.376 1.00 95.81 189 GLY A CA 1
ATOM 1489 C C . GLY A 1 189 ? -13.985 -1.882 13.928 1.00 95.81 189 GLY A C 1
ATOM 1490 O O . GLY A 1 189 ? -13.464 -2.959 13.655 1.00 95.81 189 GLY A O 1
ATOM 1491 N N . THR A 1 190 ? -14.472 -1.068 12.984 1.00 95.81 190 THR A N 1
ATOM 1492 C CA . THR A 1 190 ? -14.456 -1.434 11.558 1.00 95.81 190 THR A CA 1
ATOM 1493 C C . THR A 1 190 ? -13.029 -1.551 11.021 1.00 95.81 190 THR A C 1
ATOM 1495 O O . THR A 1 190 ? -12.738 -2.473 10.259 1.00 95.81 190 THR A O 1
ATOM 1498 N N . VAL A 1 191 ? -12.130 -0.634 11.398 1.00 96.62 191 VAL A N 1
ATOM 1499 C CA . VAL A 1 191 ? -10.731 -0.676 10.950 1.00 96.62 191 VAL A CA 1
ATOM 1500 C C . VAL A 1 191 ? -9.985 -1.852 11.577 1.00 96.62 191 VAL A C 1
ATOM 1502 O O . VAL A 1 191 ? -9.256 -2.528 10.860 1.00 96.62 191 VAL A O 1
ATOM 1505 N N . GLU A 1 192 ? -10.178 -2.134 12.867 1.00 96.69 192 GLU A N 1
ATOM 1506 C CA . GLU A 1 192 ? -9.570 -3.295 13.532 1.00 96.69 192 GLU A CA 1
ATOM 1507 C C . GLU A 1 192 ? -9.983 -4.605 12.861 1.00 96.69 192 GLU A C 1
ATOM 1509 O O . GLU A 1 192 ? -9.122 -5.408 12.517 1.00 96.69 192 GLU A O 1
ATOM 1514 N N . GLU A 1 193 ? -11.284 -4.814 12.651 1.00 95.94 193 GLU A N 1
ATOM 1515 C CA . GLU A 1 193 ? -11.807 -6.025 12.012 1.00 95.94 193 GLU A CA 1
ATOM 1516 C C . GLU A 1 193 ? -11.315 -6.155 10.565 1.00 95.94 193 GLU A C 1
ATOM 1518 O O . GLU A 1 193 ? -10.719 -7.166 10.205 1.00 95.94 193 GLU A O 1
ATOM 1523 N N . SER A 1 194 ? -11.449 -5.096 9.762 1.00 95.75 194 SER A N 1
ATOM 1524 C CA . SER A 1 194 ? -11.077 -5.146 8.341 1.00 95.75 194 SER A CA 1
ATOM 1525 C C . SER A 1 194 ? -9.570 -5.338 8.140 1.00 95.75 194 SER A C 1
ATOM 1527 O O . SER A 1 194 ? -9.148 -6.074 7.250 1.00 95.75 194 SER A O 1
ATOM 1529 N N . MET A 1 195 ? -8.732 -4.677 8.947 1.00 96.56 195 MET A N 1
ATOM 1530 C CA . MET A 1 195 ? -7.281 -4.848 8.849 1.00 96.56 195 MET A CA 1
ATOM 1531 C C . MET A 1 195 ? -6.846 -6.225 9.346 1.00 96.56 195 MET A C 1
ATOM 1533 O O . MET A 1 195 ? -5.953 -6.813 8.738 1.00 96.56 195 MET A O 1
ATOM 1537 N N . ARG A 1 196 ? -7.498 -6.761 10.386 1.00 96.06 196 ARG A N 1
ATOM 1538 C CA . ARG A 1 196 ? -7.272 -8.133 10.850 1.00 96.06 196 ARG A CA 1
ATOM 1539 C C . ARG A 1 196 ? -7.544 -9.137 9.734 1.00 96.06 196 ARG A C 1
ATOM 1541 O O . ARG A 1 196 ? -6.664 -9.941 9.442 1.00 96.06 196 ARG A O 1
ATOM 1548 N N . ASP A 1 197 ? -8.682 -9.029 9.054 1.00 94.38 197 ASP A N 1
ATOM 1549 C CA . ASP A 1 197 ? -9.035 -9.919 7.940 1.00 94.38 197 ASP A CA 1
ATOM 1550 C C . ASP A 1 197 ? -7.989 -9.869 6.811 1.00 94.38 197 ASP A C 1
ATOM 1552 O O . ASP A 1 197 ? -7.533 -10.906 6.319 1.00 94.38 197 ASP A O 1
ATOM 1556 N N . ILE A 1 198 ? -7.543 -8.663 6.438 1.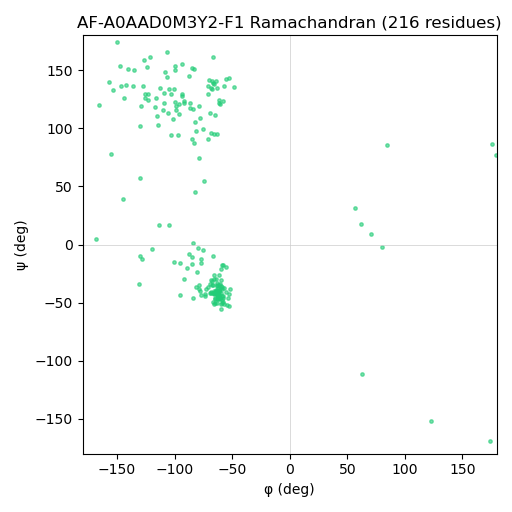00 93.94 198 ILE A N 1
ATOM 1557 C CA . ILE A 1 198 ? -6.502 -8.470 5.415 1.00 93.94 198 ILE A CA 1
ATOM 1558 C C . ILE A 1 198 ? -5.186 -9.134 5.840 1.00 93.94 198 ILE A C 1
ATOM 1560 O O . ILE A 1 198 ? -4.561 -9.834 5.045 1.00 93.94 198 ILE A O 1
ATOM 1564 N N . ILE A 1 199 ? -4.747 -8.937 7.084 1.00 94.25 199 ILE A N 1
ATOM 1565 C CA . ILE A 1 199 ? -3.481 -9.489 7.589 1.00 94.25 199 ILE A CA 1
ATOM 1566 C C . ILE A 1 199 ? -3.561 -11.014 7.697 1.00 94.25 199 ILE A C 1
ATOM 1568 O O . ILE A 1 199 ? -2.631 -11.710 7.286 1.00 94.25 199 ILE A O 1
ATOM 1572 N N . GLN A 1 200 ? -4.685 -11.549 8.175 1.00 92.88 200 GLN A N 1
ATOM 1573 C CA . GLN A 1 200 ? -4.918 -12.989 8.282 1.00 92.88 200 GLN A CA 1
ATOM 1574 C C . GLN A 1 200 ? -4.873 -13.689 6.917 1.00 92.88 200 GLN A C 1
ATOM 1576 O O . GLN A 1 200 ? -4.332 -14.796 6.818 1.00 92.88 200 GLN A O 1
ATOM 1581 N N . ALA A 1 201 ? -5.333 -13.031 5.845 1.00 91.38 201 ALA A N 1
ATOM 1582 C CA . ALA A 1 201 ? -5.200 -13.555 4.486 1.00 91.38 201 ALA A CA 1
ATOM 1583 C C . ALA A 1 201 ? -3.729 -13.825 4.109 1.00 91.38 201 ALA A C 1
ATOM 1585 O O . ALA A 1 201 ? -3.430 -14.851 3.490 1.00 91.38 201 ALA A O 1
ATOM 1586 N N . TYR A 1 202 ? -2.793 -12.976 4.548 1.00 91.69 202 TYR A N 1
ATOM 1587 C CA . TYR A 1 202 ? -1.352 -13.185 4.357 1.00 91.69 202 TYR A CA 1
ATOM 1588 C C . TYR A 1 202 ? -0.761 -14.213 5.329 1.00 91.69 202 TYR A C 1
ATOM 1590 O O . TYR A 1 202 ? 0.036 -15.056 4.903 1.00 91.69 202 TYR A O 1
ATOM 1598 N N . SER A 1 203 ? -1.200 -14.196 6.592 1.00 88.75 203 SER A N 1
ATOM 1599 C CA . SER A 1 203 ? -0.769 -15.146 7.629 1.00 88.75 203 SER A CA 1
ATOM 1600 C C . SER A 1 203 ? -1.110 -16.603 7.299 1.00 88.75 203 SER A C 1
ATOM 1602 O O . SER A 1 203 ? -0.409 -17.510 7.743 1.00 88.75 203 SER A O 1
ATOM 1604 N N . SER A 1 204 ? -2.147 -16.840 6.485 1.00 86.62 204 SER A N 1
ATOM 1605 C CA . SER A 1 204 ? -2.583 -18.184 6.073 1.00 86.62 204 SER A CA 1
ATOM 1606 C C . SER A 1 204 ? -1.513 -18.986 5.319 1.00 86.62 204 SER A C 1
ATOM 1608 O O . SER A 1 204 ? -1.485 -20.214 5.400 1.00 86.62 204 SER A O 1
ATOM 1610 N N . ARG A 1 205 ? -0.629 -18.300 4.579 1.00 82.00 205 ARG A N 1
ATOM 1611 C CA . ARG A 1 205 ? 0.447 -18.929 3.795 1.00 82.00 205 ARG A CA 1
ATOM 1612 C C . ARG A 1 205 ? 1.761 -18.966 4.558 1.00 82.00 205 ARG A C 1
ATOM 1614 O O . ARG A 1 205 ? 2.463 -19.972 4.521 1.00 82.00 205 ARG A O 1
ATOM 1621 N N . PHE A 1 206 ? 2.096 -17.861 5.214 1.00 89.69 206 PHE A N 1
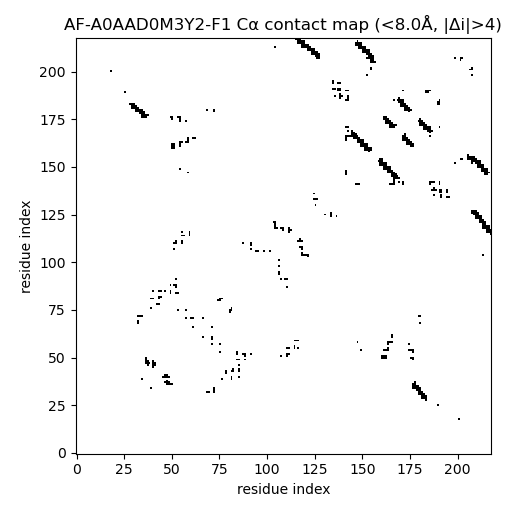ATOM 1622 C CA . PHE A 1 206 ? 3.299 -17.711 6.022 1.00 89.69 206 PHE A CA 1
ATOM 1623 C C . PHE A 1 206 ? 2.974 -16.788 7.190 1.00 89.69 206 PHE A C 1
ATOM 1625 O O . PHE A 1 206 ? 2.368 -15.748 6.937 1.00 89.69 206 PHE A O 1
ATOM 1632 N N . PRO A 1 207 ? 3.405 -17.095 8.426 1.00 93.50 207 PRO A N 1
ATOM 1633 C CA . PRO A 1 207 ? 3.148 -16.211 9.552 1.00 93.50 207 PRO A CA 1
ATOM 1634 C C . PRO A 1 207 ? 3.663 -14.792 9.284 1.00 93.50 207 PRO A C 1
ATOM 1636 O O . PRO A 1 207 ? 4.729 -14.607 8.680 1.00 93.50 207 PRO A O 1
ATOM 1639 N N . VAL A 1 208 ? 2.895 -13.809 9.750 1.00 96.00 208 VAL A N 1
ATOM 1640 C CA . VAL A 1 208 ? 3.239 -12.386 9.719 1.00 96.00 208 VAL A CA 1
ATOM 1641 C C . VAL A 1 208 ? 3.685 -11.990 11.127 1.00 96.00 208 VAL A C 1
ATOM 1643 O O . VAL A 1 208 ? 2.826 -11.726 11.963 1.00 96.00 208 VAL A O 1
ATOM 1646 N N . PRO A 1 209 ? 4.994 -12.009 11.445 1.00 96.19 209 PRO A N 1
ATOM 1647 C CA . PRO A 1 209 ? 5.481 -11.626 12.769 1.00 96.19 209 PRO A CA 1
ATOM 1648 C C . PRO A 1 209 ? 5.291 -10.142 13.068 1.00 96.19 209 PRO A C 1
ATOM 1650 O O . PRO A 1 209 ? 5.033 -9.774 14.209 1.00 96.19 209 PRO A O 1
ATOM 1653 N N . GLU A 1 210 ? 5.422 -9.290 12.054 1.00 96.50 210 GLU A N 1
ATOM 1654 C CA . GLU A 1 210 ? 5.434 -7.848 12.249 1.00 96.50 210 GLU A CA 1
ATOM 1655 C C . GLU A 1 210 ? 4.821 -7.093 11.069 1.00 96.50 210 GLU A C 1
ATOM 1657 O O . GLU A 1 210 ? 4.839 -7.538 9.915 1.00 96.5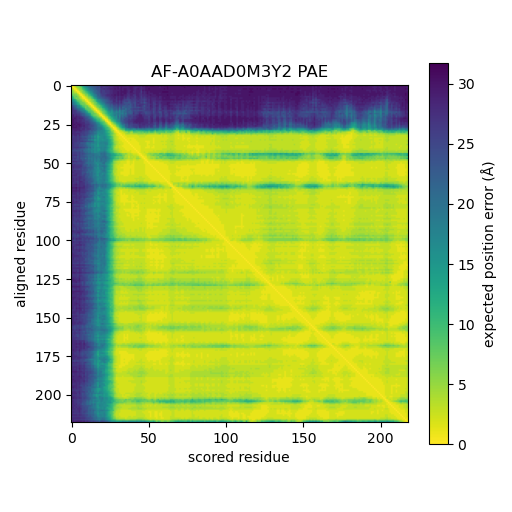0 210 GLU A O 1
ATOM 1662 N N . ILE A 1 211 ? 4.306 -5.904 11.370 1.00 97.81 211 ILE A N 1
ATOM 1663 C CA . ILE A 1 211 ? 3.875 -4.924 10.376 1.00 97.81 211 ILE A CA 1
ATOM 1664 C C . ILE A 1 211 ? 4.618 -3.625 10.621 1.00 97.81 211 ILE A C 1
ATOM 1666 O O . ILE A 1 211 ? 4.628 -3.092 11.730 1.00 97.81 211 ILE A O 1
ATOM 1670 N N . HIS A 1 212 ? 5.213 -3.089 9.561 1.00 98.31 212 HIS A N 1
ATOM 1671 C CA . HIS A 1 212 ? 5.847 -1.777 9.595 1.00 98.31 212 HIS A CA 1
ATOM 1672 C C . HIS A 1 212 ? 4.878 -0.765 8.997 1.00 98.31 212 HIS A C 1
ATOM 1674 O O . HIS A 1 212 ? 4.508 -0.876 7.831 1.00 98.31 212 HIS A O 1
ATOM 1680 N N . ILE A 1 213 ? 4.470 0.230 9.781 1.00 98.38 213 ILE A N 1
ATOM 1681 C CA . ILE A 1 213 ? 3.618 1.331 9.325 1.00 98.38 213 ILE A CA 1
ATOM 1682 C C . ILE A 1 213 ? 4.497 2.540 9.032 1.00 98.38 213 ILE A C 1
ATOM 1684 O O . ILE A 1 213 ? 5.091 3.112 9.944 1.00 98.38 213 ILE A O 1
ATOM 1688 N N . LEU A 1 214 ? 4.547 2.954 7.770 1.00 98.50 214 LEU A N 1
ATOM 1689 C CA . LEU A 1 214 ? 5.313 4.104 7.309 1.00 98.50 214 LEU A CA 1
ATOM 1690 C C . LEU A 1 214 ? 4.352 5.261 6.999 1.00 98.50 214 LEU A C 1
ATOM 1692 O O . LEU A 1 214 ? 3.575 5.164 6.044 1.00 98.50 214 LEU A O 1
ATOM 1696 N N . PRO A 1 215 ? 4.388 6.370 7.757 1.00 98.12 215 PRO A N 1
ATOM 1697 C CA . PRO A 1 215 ? 3.611 7.560 7.426 1.00 98.12 215 PRO A CA 1
ATOM 1698 C C . PRO A 1 215 ? 4.084 8.195 6.116 1.00 98.12 215 PRO A C 1
ATOM 1700 O O . PRO A 1 215 ? 5.286 8.352 5.889 1.00 98.12 215 PRO A O 1
ATOM 1703 N N . VAL A 1 216 ? 3.134 8.618 5.282 1.00 97.81 216 VAL A N 1
ATOM 1704 C CA . VAL A 1 216 ? 3.384 9.235 3.974 1.00 97.81 216 VAL A CA 1
ATOM 1705 C C . VAL A 1 216 ? 2.951 10.700 3.996 1.00 97.81 216 VAL A C 1
ATOM 1707 O O . VAL A 1 216 ? 1.861 11.038 4.459 1.00 97.81 216 VAL A O 1
ATOM 1710 N N . ARG A 1 217 ? 3.796 11.580 3.456 1.00 93.38 217 ARG A N 1
ATOM 1711 C CA . ARG A 1 217 ? 3.533 13.017 3.272 1.00 93.38 217 ARG A CA 1
ATOM 1712 C C . ARG A 1 217 ? 3.769 13.417 1.811 1.00 93.38 217 ARG A C 1
ATOM 1714 O O . ARG A 1 217 ? 4.469 12.707 1.098 1.00 93.38 217 ARG A O 1
ATOM 1721 N N . SER A 1 218 ? 3.184 14.532 1.368 1.00 81.62 218 SER A N 1
ATOM 1722 C CA . SER A 1 218 ? 3.610 15.279 0.159 1.00 81.62 218 SER A CA 1
ATOM 1723 C C . SER A 1 218 ? 4.597 16.357 0.576 1.00 81.62 218 SER A C 1
ATOM 1725 O O . SER A 1 218 ? 4.217 17.090 1.519 1.00 81.62 218 SER A O 1
#

pLDDT: mean 87.24, std 20.39, range [29.31, 98.69]

Solvent-accessible surface area (backbone atoms only — not comparable to full-atom values): 12156 Å² total; per-residue (Å²): 138,86,83,82,81,79,80,76,80,80,82,80,80,80,75,84,77,69,93,78,85,89,75,93,86,61,76,93,62,56,50,72,46,81,36,43,40,44,70,58,32,54,77,70,45,91,52,61,75,44,35,67,47,52,32,37,54,49,52,43,45,66,73,77,39,100,62,58,69,65,61,50,52,52,52,62,66,32,65,71,48,38,45,52,42,52,55,51,34,53,54,49,51,58,50,49,75,77,44,76,90,53,56,64,44,65,66,47,33,66,66,26,45,80,53,62,33,44,60,37,80,61,48,76,36,53,37,73,88,39,47,66,64,33,33,53,51,47,20,65,61,52,36,40,62,70,38,34,35,37,38,37,45,37,27,76,82,70,69,60,46,40,30,24,37,41,11,58,66,62,32,30,36,38,38,33,48,74,56,20,40,38,35,38,55,36,44,57,69,54,34,26,53,54,50,48,56,58,50,48,64,53,34,75,82,37,53,46,52,35,38,33,40,24,45,47,43,113

Sequence (218 aa):
MRVSNTLQPAVEHTTQATIGGCSSSTASRIKEIPFKQADELARVGDQRAACVVLTAAWLDRVRHHSQPAEARIDHMRHRATLEQVAERQQTYRNHEINNPRTPYEILFSPTFRDYSLRLSNARILDIMSDEEQAMGSIANTLRDPNSSHVLVIVRMNGDNHAIATHCTGNKLHVFDPNHGEYSFKADTGTVEESMRDIIQAYSSRFPVPEIHILPVRS

Mean predicted aligned error: 7.85 Å

Secondary structure (DSSP, 8-state):
------PPPP--------S-SS--SSGGG-EEEE--HHHHHTTTSS----HHHHHHHHHHHHHH----HHHHHHHHHSHHHHHHHHHHHHHHHHHHHHSTT--HHHHSHHHHHTTT-EE-PPEEEESSS-HHHHHHHHHHHHTSTT-EEEEEEE-TTS--EEEEEEEETTEEEEEETTTEEEEEE-SHHHHHHHHHHHHHHHHTTS---EEEEEEEE-